Protein 1URU (pdb70)

Radius of gyration: 31.84 Å; Cα contacts (8 Å, |Δi|>4): 101; chains: 1; bounding box: 50×68×100 Å

Solvent-accessible surface area: 14660 Å² total

Foldseek 3Di:
DDDDDVVDDLVVLLVVLVVLLVVLLVVLVVVLVVLVVVLVVLVVVLVVLLVVCVVLVVDDPPFFCNVVVVVLSVVLNVLSVLLSCLSVPVQNPLSVVLSVVSVVVVLVVVLVVLVCVLVVVVVVLVVVCPPPDDPVDDDCVNVCVVVSVVSVVVNVVSSVCSSPPSVVSSVVSVVSVVSNVVSNVVSVVVSVVVNVVSVVSVVVRVVVSVVVVPD

Nearest PDB structures (foldseek):
  1uru-assembly1_A-2  TM=1.005E+00  e=1.320E-28  Drosophila melanogaster
  4atm-assembly1_A-2  TM=8.951E-01  e=2.375E-12  Homo sapiens
  2fic-assembly3_B  TM=9.319E-01  e=4.471E-12  Homo sapiens
  3sog-assembly1_A-2  TM=9.266E-01  e=1.699E-10  Homo sapiens
  5i6j-assembly1_A-2  TM=5.299E-01  e=1.368E-01  Homo sapiens

Organism: Drosophila melanogaster (NCBI:txid7227)

Structure (mmCIF, N/CA/C/O backbone):
data_1URU
#
_entry.id   1URU
#
_cell.length_a   49.586
_cell.length_b   49.586
_cell.length_c   190.319
_cell.angle_alpha   90.00
_cell.angle_beta   90.00
_cell.angle_gamma   120.00
#
_symmetry.space_group_name_H-M   'P 31 2 1'
#
loop_
_entity.id
_entity.type
_entity.pdbx_description
1 polymer AMPHIPHYSIN
2 water water
#
loop_
_atom_site.group_PDB
_atom_site.id
_atom_site.type_symbol
_atom_site.label_atom_id
_atom_site.label_alt_id
_atom_site.label_comp_id
_atom_site.label_asym_id
_atom_site.label_entity_id
_atom_site.label_seq_id
_atom_site.pdbx_PDB_ins_code
_atom_site.Cartn_x
_atom_site.Cartn_y
_atom_site.Cartn_z
_atom_site.occupancy
_atom_site.B_iso_or_equiv
_atom_site.auth_seq_id
_atom_site.auth_comp_id
_atom_site.auth_asym_id
_atom_site.auth_atom_id
_atom_site.pdbx_PDB_model_num
ATOM 1 N N . GLN A 1 26 ? -26.539 -29.160 56.178 1.00 89.76 26 GLN A N 1
ATOM 2 C CA . GLN A 1 26 ? -25.240 -28.503 55.827 1.00 90.01 26 GLN A CA 1
ATOM 3 C C . GLN A 1 26 ? -25.138 -27.125 56.510 1.00 89.77 26 GLN A C 1
ATOM 4 O O . GLN A 1 26 ? -25.963 -26.227 56.280 1.00 89.56 26 GLN A O 1
ATOM 10 N N . ASN A 1 27 ? -24.123 -26.969 57.358 1.00 89.38 27 ASN A N 1
ATOM 11 C CA . ASN A 1 27 ? -24.052 -25.818 58.260 1.00 88.78 27 ASN A CA 1
ATOM 12 C C . ASN A 1 27 ? -22.626 -25.490 58.820 1.00 88.23 27 ASN A C 1
ATOM 13 O O . ASN A 1 27 ? -21.592 -25.896 58.247 1.00 87.90 27 ASN A O 1
ATOM 18 N N . LEU A 1 28 ? -22.590 -24.755 59.936 1.00 87.17 28 LEU A N 1
ATOM 19 C CA . LEU A 1 28 ? -21.389 -24.053 60.387 1.00 86.27 28 LEU A CA 1
ATOM 20 C C . LEU A 1 28 ? -20.809 -24.615 61.700 1.00 84.48 28 LEU A C 1
ATOM 21 O O . LEU A 1 28 ? -20.148 -23.887 62.456 1.00 84.19 28 LEU A O 1
ATOM 26 N N . GLY A 1 29 ? -21.051 -25.910 61.941 1.00 82.06 29 GLY A N 1
ATOM 27 C CA . GLY A 1 29 ? -20.516 -26.626 63.092 1.00 79.91 29 GLY A CA 1
ATOM 28 C C . GLY A 1 29 ? -21.571 -27.532 63.701 1.00 77.84 29 GLY A C 1
ATOM 29 O O . GLY A 1 29 ? -22.393 -27.056 64.484 1.00 77.96 29 GLY A O 1
ATOM 30 N N . LYS A 1 30 ? -21.554 -28.819 63.338 1.00 74.98 30 LYS A N 1
ATOM 31 C CA . LYS A 1 30 ? -22.530 -29.794 63.838 1.00 72.69 30 LYS A CA 1
ATOM 32 C C . LYS A 1 30 ? -22.556 -29.795 65.366 1.00 70.18 30 LYS A C 1
ATOM 33 O O . LYS A 1 30 ? -21.686 -30.341 65.997 1.00 70.02 30 LYS A O 1
ATOM 39 N N . VAL A 1 31 ? -23.566 -29.176 65.959 1.00 67.32 31 VAL A N 1
ATOM 40 C CA . VAL A 1 31 ? -23.563 -28.908 67.396 1.00 64.69 31 VAL A CA 1
ATOM 41 C C . VAL A 1 31 ? -23.666 -30.116 68.317 1.00 62.09 31 VAL A C 1
ATOM 42 O O . VAL A 1 31 ? -23.564 -29.940 69.515 1.00 62.45 31 VAL A O 1
ATOM 46 N N . ASP A 1 32 ? -23.847 -31.325 67.791 1.00 59.01 32 ASP A N 1
ATOM 47 C CA . ASP A 1 32 ? -23.862 -32.534 68.639 1.00 56.84 32 ASP A CA 1
ATOM 48 C C . ASP A 1 32 ? -22.529 -33.308 68.730 1.00 54.97 32 ASP A C 1
ATOM 49 O O . ASP A 1 32 ? -22.498 -34.416 69.280 1.00 53.66 32 ASP A O 1
ATOM 54 N N . ARG A 1 33 ? -21.438 -32.692 68.252 1.00 53.10 33 ARG A N 1
ATOM 55 C CA . ARG A 1 33 ? -20.114 -33.327 68.268 1.00 51.77 33 ARG A CA 1
ATOM 56 C C . ARG A 1 33 ? -19.566 -33.454 69.685 1.00 50.28 33 ARG A C 1
ATOM 57 O O . ARG A 1 33 ? -19.874 -32.649 70.567 1.00 49.96 33 ARG A O 1
ATOM 65 N N . THR A 1 34 ? -18.750 -34.484 69.888 1.00 48.95 34 THR A N 1
ATOM 66 C CA . THR A 1 34 ? -17.974 -34.639 71.113 1.00 47.72 34 THR A CA 1
ATOM 67 C C . THR A 1 34 ? -16.771 -33.742 70.952 1.00 47.67 34 THR A C 1
ATOM 68 O O . THR A 1 34 ? -16.567 -33.206 69.871 1.00 47.75 34 THR A O 1
ATOM 72 N N . ALA A 1 35 ? -15.981 -33.573 72.014 1.00 47.56 35 ALA A N 1
ATOM 73 C CA . ALA A 1 35 ? -14.744 -32.780 71.948 1.00 47.30 35 ALA A CA 1
ATOM 74 C C . ALA A 1 35 ? -13.728 -33.406 70.985 1.00 47.70 35 ALA A C 1
ATOM 75 O O . ALA A 1 35 ? -13.059 -32.699 70.231 1.00 46.96 35 ALA A O 1
ATOM 77 N N . ASP A 1 36 ? -13.645 -34.733 70.994 1.00 48.17 36 ASP A N 1
ATOM 78 C CA . ASP A 1 36 ? -12.777 -35.463 70.072 1.00 49.01 36 ASP A CA 1
ATOM 79 C C . ASP A 1 36 ? -13.152 -35.341 68.591 1.00 49.33 36 ASP A C 1
ATOM 80 O O . ASP A 1 36 ? -12.264 -35.258 67.735 1.00 49.21 36 ASP A O 1
ATOM 85 N N . GLU A 1 37 ? -14.446 -35.327 68.298 1.00 49.70 37 GLU A N 1
ATOM 86 C CA . GLU A 1 37 ? -14.920 -35.181 66.925 1.00 50.10 37 GLU A CA 1
ATOM 87 C C . GLU A 1 37 ? -14.638 -33.762 66.443 1.00 50.28 37 GLU A C 1
ATOM 88 O O . GLU A 1 37 ? -14.269 -33.559 65.298 1.00 50.34 37 GLU A O 1
ATOM 94 N N . ILE A 1 38 ? -14.778 -32.784 67.331 1.00 50.43 38 ILE A N 1
ATOM 95 C CA . ILE A 1 38 ? -14.364 -31.405 67.040 1.00 50.25 38 ILE A CA 1
ATOM 96 C C . ILE A 1 38 ? -12.874 -31.344 66.731 1.00 50.50 38 ILE A C 1
ATOM 97 O O . ILE A 1 38 ? -12.462 -30.603 65.861 1.00 51.09 38 ILE A O 1
ATOM 102 N N . PHE A 1 39 ? -12.064 -32.094 67.474 1.00 50.69 39 PHE A N 1
ATOM 103 C CA . PHE A 1 39 ? -10.615 -32.064 67.298 1.00 50.56 39 PHE A CA 1
ATOM 104 C C . PHE A 1 39 ? -10.286 -32.602 65.920 1.00 50.98 39 PHE A C 1
ATOM 105 O O . PHE A 1 39 ? -9.447 -32.046 65.225 1.00 51.35 39 PHE A O 1
ATOM 113 N N . ASP A 1 40 ? -10.954 -33.695 65.544 1.00 50.95 40 ASP A N 1
ATOM 114 C CA . ASP A 1 40 ? -10.762 -34.334 64.257 1.00 51.04 40 ASP A CA 1
ATOM 115 C C . ASP A 1 40 ? -11.044 -33.379 63.134 1.00 50.56 40 ASP A C 1
ATOM 116 O O . ASP A 1 40 ? -10.331 -33.367 62.160 1.00 50.69 40 ASP A O 1
ATOM 121 N N . ASP A 1 41 ? -12.114 -32.605 63.261 1.00 50.25 41 ASP A N 1
ATOM 122 C CA . ASP A 1 41 ? -12.481 -31.640 62.241 1.00 50.08 41 ASP A CA 1
ATOM 123 C C . ASP A 1 41 ? -11.401 -30.586 62.115 1.00 50.08 41 ASP A C 1
ATOM 124 O O . ASP A 1 41 ? -11.095 -30.157 61.007 1.00 49.97 41 ASP A O 1
ATOM 129 N N . HIS A 1 42 ? -10.828 -30.180 63.245 1.00 50.05 42 HIS A N 1
ATOM 130 C CA . HIS A 1 42 ? -9.697 -29.249 63.256 1.00 50.53 42 HIS A CA 1
ATOM 131 C C . HIS A 1 42 ? -8.488 -29.817 62.527 1.00 50.77 42 HIS A C 1
ATOM 132 O O . HIS A 1 42 ? -7.753 -29.085 61.867 1.00 50.48 42 HIS A O 1
ATOM 139 N N . LEU A 1 43 ? -8.285 -31.121 62.673 1.00 51.19 43 LEU A N 1
ATOM 140 C CA . LEU A 1 43 ? -7.244 -31.831 61.949 1.00 51.73 43 LEU A CA 1
ATOM 141 C C . LEU A 1 43 ? -7.449 -31.830 60.449 1.00 51.67 43 LEU A C 1
ATOM 142 O O . LEU A 1 43 ? -6.486 -31.689 59.725 1.00 51.90 43 LEU A O 1
ATOM 147 N N . ASN A 1 44 ? -8.685 -32.027 59.981 1.00 51.81 44 ASN A N 1
ATOM 148 C CA . ASN A 1 44 ? -8.945 -32.097 58.550 1.00 51.97 44 ASN A CA 1
ATOM 149 C C . ASN A 1 44 ? -8.647 -30.769 57.943 1.00 51.79 44 ASN A C 1
ATOM 150 O O . ASN A 1 44 ? -8.106 -30.701 56.854 1.00 52.64 44 ASN A O 1
ATOM 155 N N . ASN A 1 45 ? -8.991 -29.720 58.676 1.00 51.83 45 ASN A N 1
ATOM 156 C CA . ASN A 1 45 ? -8.788 -28.344 58.253 1.00 51.52 45 ASN A CA 1
ATOM 157 C C . ASN A 1 45 ? -7.324 -27.982 58.193 1.00 51.18 45 ASN A C 1
ATOM 158 O O . ASN A 1 45 ? -6.944 -27.158 57.405 1.00 51.33 45 ASN A O 1
ATOM 163 N N . PHE A 1 46 ? -6.517 -28.590 59.046 1.00 51.00 46 PHE A N 1
ATOM 164 C CA . PHE A 1 46 ? -5.117 -28.235 59.183 1.00 51.02 46 PHE A CA 1
ATOM 165 C C . PHE A 1 46 ? -4.299 -28.954 58.115 1.00 51.29 46 PHE A C 1
ATOM 166 O O . PHE A 1 46 ? -3.414 -28.358 57.482 1.00 51.00 46 PHE A O 1
ATOM 174 N N . ASN A 1 47 ? -4.591 -30.246 57.956 1.00 51.30 47 ASN A N 1
ATOM 175 C CA . ASN A 1 47 ? -4.075 -31.047 56.863 1.00 51.35 47 ASN A CA 1
ATOM 176 C C . ASN A 1 47 ? -4.326 -30.368 55.522 1.00 51.63 47 ASN A C 1
ATOM 177 O O . ASN A 1 47 ? -3.435 -30.321 54.683 1.00 51.46 47 ASN A O 1
ATOM 182 N N . ARG A 1 48 ? -5.536 -29.843 55.340 1.00 51.92 48 ARG A N 1
ATOM 183 C CA . ARG A 1 48 ? -5.914 -29.137 54.111 1.00 52.76 48 ARG A CA 1
ATOM 184 C C . ARG A 1 48 ? -5.234 -27.781 53.985 1.00 52.33 48 ARG A C 1
ATOM 185 O O . ARG A 1 48 ? -4.905 -27.346 52.877 1.00 52.46 48 ARG A O 1
ATOM 193 N N . GLN A 1 49 ? -5.050 -27.106 55.118 1.00 51.83 49 GLN A N 1
ATOM 194 C CA . GLN A 1 49 ? -4.376 -25.805 55.143 1.00 51.33 49 GLN A CA 1
ATOM 195 C C . GLN A 1 49 ? -2.904 -26.017 54.769 1.00 51.43 49 GLN A C 1
ATOM 196 O O . GLN A 1 49 ? -2.360 -25.261 53.976 1.00 51.31 49 GLN A O 1
ATOM 202 N N . GLN A 1 50 ? -2.296 -27.072 55.322 1.00 51.31 50 GLN A N 1
ATOM 203 C CA . GLN A 1 50 ? -0.905 -27.432 55.055 1.00 51.23 50 GLN A CA 1
ATOM 204 C C . GLN A 1 50 ? -0.681 -27.915 53.619 1.00 50.85 50 GLN A C 1
ATOM 205 O O . GLN A 1 50 ? 0.334 -27.630 53.033 1.00 50.96 50 GLN A O 1
ATOM 211 N N . ALA A 1 51 ? -1.623 -28.654 53.061 1.00 50.79 51 ALA A N 1
ATOM 212 C CA . ALA A 1 51 ? -1.508 -29.136 51.683 1.00 50.50 51 ALA A CA 1
ATOM 213 C C . ALA A 1 51 ? -1.597 -27.972 50.704 1.00 50.09 51 ALA A C 1
ATOM 214 O O . ALA A 1 51 ? -0.958 -27.999 49.660 1.00 49.56 51 ALA A O 1
ATOM 216 N N . SER A 1 52 ? -2.398 -26.963 51.060 1.00 49.93 52 SER A N 1
ATOM 217 C CA . SER A 1 52 ? -2.624 -25.780 50.212 1.00 49.75 52 SER A CA 1
ATOM 218 C C . SER A 1 52 ? -1.432 -24.810 50.251 1.00 49.49 52 SER A C 1
ATOM 219 O O . SER A 1 52 ? -1.108 -24.205 49.245 1.00 49.16 52 SER A O 1
ATOM 222 N N . ALA A 1 53 ? -0.778 -24.682 51.404 1.00 49.33 53 ALA A N 1
ATOM 223 C CA . ALA A 1 53 ? 0.396 -23.818 51.524 1.00 49.48 53 ALA A CA 1
ATOM 224 C C . ALA A 1 53 ? 1.647 -24.441 50.881 1.00 49.54 53 ALA A C 1
ATOM 225 O O . ALA A 1 53 ? 2.468 -23.723 50.315 1.00 49.08 53 ALA A O 1
ATOM 227 N N . ASN A 1 54 ? 1.780 -25.770 50.974 1.00 49.62 54 ASN A N 1
ATOM 228 C CA . ASN A 1 54 ? 2.889 -26.506 50.353 1.00 49.51 54 ASN A CA 1
ATOM 229 C C . ASN A 1 54 ? 2.810 -26.431 48.825 1.00 49.66 54 ASN A C 1
ATOM 230 O O . ASN A 1 54 ? 3.835 -26.258 48.124 1.00 49.69 54 ASN A O 1
ATOM 235 N N . ARG A 1 55 ? 1.581 -26.529 48.324 1.00 48.99 55 ARG A N 1
ATOM 236 C CA . ARG A 1 55 ? 1.319 -26.373 46.910 1.00 48.59 55 ARG A CA 1
ATOM 237 C C . ARG A 1 55 ? 1.614 -24.930 46.452 1.00 48.21 55 ARG A C 1
ATOM 238 O O . ARG A 1 55 ? 2.153 -24.721 45.361 1.00 48.71 55 ARG A O 1
ATOM 246 N N . LEU A 1 56 ? 1.265 -23.933 47.257 1.00 47.14 56 LEU A N 1
ATOM 247 C CA . LEU A 1 56 ? 1.475 -22.552 46.843 1.00 46.38 56 LEU A CA 1
ATOM 248 C C . LEU A 1 56 ? 2.968 -22.257 46.774 1.00 45.89 56 LEU A C 1
ATOM 249 O O . LEU A 1 56 ? 3.437 -21.611 45.845 1.00 45.32 56 LEU A O 1
ATOM 254 N N . GLN A 1 57 ? 3.701 -22.764 47.757 1.00 45.62 57 GLN A N 1
ATOM 255 C CA . GLN A 1 57 ? 5.142 -22.579 47.835 1.00 45.96 57 GLN A CA 1
ATOM 256 C C . GLN A 1 57 ? 5.840 -23.292 46.663 1.00 46.49 57 GLN A C 1
ATOM 257 O O . GLN A 1 57 ? 6.712 -22.734 46.029 1.00 46.52 57 GLN A O 1
ATOM 263 N N . LYS A 1 58 ? 5.418 -24.509 46.369 1.00 47.13 58 LYS A N 1
ATOM 264 C CA . LYS A 1 58 ? 5.913 -25.251 45.213 1.00 47.65 58 LYS A CA 1
ATOM 265 C C . LYS A 1 58 ? 5.737 -24.437 43.923 1.00 47.02 58 LYS A C 1
ATOM 266 O O . LYS A 1 58 ? 6.720 -24.073 43.281 1.00 46.58 58 LYS A O 1
ATOM 272 N N . GLU A 1 59 ? 4.494 -24.131 43.574 1.00 46.57 59 GLU A N 1
ATOM 273 C CA . GLU A 1 59 ? 4.201 -23.413 42.337 1.00 47.13 59 GLU A CA 1
ATOM 274 C C . GLU A 1 59 ? 4.864 -22.059 42.245 1.00 46.67 59 GLU A C 1
ATOM 275 O O . GLU A 1 59 ? 5.293 -21.657 41.178 1.00 47.15 59 GLU A O 1
ATOM 281 N N . PHE A 1 60 ? 4.941 -21.352 43.363 1.00 46.43 60 PHE A N 1
ATOM 282 C CA . PHE A 1 60 ? 5.518 -20.030 43.367 1.00 45.83 60 PHE A CA 1
ATOM 283 C C . PHE A 1 60 ? 7.030 -20.129 43.172 1.00 46.01 60 PHE A C 1
ATOM 284 O O . PHE A 1 60 ? 7.634 -19.284 42.537 1.00 46.17 60 PHE A O 1
ATOM 292 N N . ASN A 1 61 ? 7.643 -21.162 43.727 1.00 46.25 61 ASN A N 1
ATOM 293 C CA . ASN A 1 61 ? 9.067 -21.384 43.518 1.00 46.64 61 ASN A CA 1
ATOM 294 C C . ASN A 1 61 ? 9.346 -21.758 42.063 1.00 46.79 61 ASN A C 1
ATOM 295 O O . ASN A 1 61 ? 10.378 -21.409 41.513 1.00 46.40 61 ASN A O 1
ATOM 300 N N . ASN A 1 62 ? 8.403 -22.454 41.451 1.00 47.66 62 ASN A N 1
ATOM 301 C CA . ASN A 1 62 ? 8.495 -22.785 40.042 1.00 48.31 62 ASN A CA 1
ATOM 302 C C . ASN A 1 62 ? 8.370 -21.499 39.209 1.00 47.99 62 ASN A C 1
ATOM 303 O O . ASN A 1 62 ? 9.109 -21.309 38.267 1.00 47.45 62 ASN A O 1
ATOM 308 N N . TYR A 1 63 ? 7.471 -20.601 39.621 1.00 47.85 63 TYR A N 1
ATOM 309 C CA . TYR A 1 63 ? 7.256 -19.321 38.953 1.00 47.23 63 TYR A CA 1
ATOM 310 C C . TYR A 1 63 ? 8.496 -18.460 39.010 1.00 47.47 63 TYR A C 1
ATOM 311 O O . TYR A 1 63 ? 8.878 -17.863 38.022 1.00 47.89 63 TYR A O 1
ATOM 320 N N . ILE A 1 64 ? 9.144 -18.418 40.158 1.00 47.53 64 ILE A N 1
ATOM 321 C CA . ILE A 1 64 ? 10.306 -17.561 40.318 1.00 48.09 64 ILE A CA 1
ATOM 322 C C . ILE A 1 64 ? 11.436 -17.956 39.362 1.00 47.61 64 ILE A C 1
ATOM 323 O O . ILE A 1 64 ? 11.972 -17.113 38.657 1.00 47.36 64 ILE A O 1
ATOM 328 N N . ARG A 1 65 ? 11.842 -19.218 39.358 1.00 46.75 65 ARG A N 1
ATOM 329 C CA . ARG A 1 65 ? 12.911 -19.583 38.438 1.00 46.66 65 ARG A CA 1
ATOM 330 C C . ARG A 1 65 ? 12.450 -19.471 36.978 1.00 44.88 65 ARG A C 1
ATOM 331 O O . ARG A 1 65 ? 13.253 -19.203 36.101 1.00 45.75 65 ARG A O 1
ATOM 339 N N . CYS A 1 66 ? 11.164 -19.628 36.704 1.00 42.53 66 CYS A N 1
ATOM 340 C CA . CYS A 1 66 ? 10.721 -19.427 35.340 1.00 40.23 66 CYS A CA 1
ATOM 341 C C . CYS A 1 66 ? 10.835 -17.959 34.941 1.00 42.33 66 CYS A C 1
ATOM 342 O O . CYS A 1 66 ? 11.174 -17.653 33.803 1.00 42.71 66 CYS A O 1
ATOM 345 N N . VAL A 1 67 ? 10.596 -17.076 35.905 1.00 43.28 67 VAL A N 1
ATOM 346 C CA . VAL A 1 67 ? 10.749 -15.633 35.759 1.00 44.20 67 VAL A CA 1
ATOM 347 C C . VAL A 1 67 ? 12.226 -15.252 35.576 1.00 45.38 67 VAL A C 1
ATOM 348 O O . VAL A 1 67 ? 12.576 -14.519 34.650 1.00 45.84 67 VAL A O 1
ATOM 352 N N . ARG A 1 68 ? 13.063 -15.714 36.503 1.00 46.40 68 ARG A N 1
ATOM 353 C CA . ARG A 1 68 ? 14.500 -15.515 36.476 1.00 47.30 68 ARG A CA 1
ATOM 354 C C . ARG A 1 68 ? 15.032 -15.857 35.091 1.00 47.04 68 ARG A C 1
ATOM 355 O O . ARG A 1 68 ? 15.704 -15.044 34.465 1.00 46.88 68 ARG A O 1
ATOM 363 N N . ALA A 1 69 ? 14.710 -17.048 34.604 1.00 46.96 69 ALA A N 1
ATOM 364 C CA . ALA A 1 69 ? 15.151 -17.468 33.271 1.00 47.05 69 ALA A CA 1
ATOM 365 C C . ALA A 1 69 ? 14.620 -16.547 32.158 1.00 46.92 69 ALA A C 1
ATOM 366 O O . ALA A 1 69 ? 15.303 -16.341 31.145 1.00 47.46 69 ALA A O 1
ATOM 368 N N . ALA A 1 70 ? 13.417 -16.004 32.345 1.00 46.14 70 ALA A N 1
ATOM 369 C CA . ALA A 1 70 ? 12.827 -15.081 31.375 1.00 46.19 70 ALA A CA 1
ATOM 370 C C . ALA A 1 70 ? 13.576 -13.732 31.335 1.00 45.90 70 ALA A C 1
ATOM 371 O O . ALA A 1 70 ? 13.803 -13.166 30.264 1.00 45.05 70 ALA A O 1
ATOM 373 N N . GLN A 1 71 ? 13.927 -13.238 32.528 1.00 45.45 71 GLN A N 1
ATOM 374 C CA . GLN A 1 71 ? 14.770 -12.068 32.713 1.00 45.00 71 GLN A CA 1
ATOM 375 C C . GLN A 1 71 ? 16.072 -12.222 31.919 1.00 45.23 71 GLN A C 1
ATOM 376 O O . GLN A 1 71 ? 16.451 -11.345 31.120 1.00 44.75 71 GLN A O 1
ATOM 382 N N . ALA A 1 72 ? 16.736 -13.352 32.150 1.00 45.17 72 ALA A N 1
ATOM 383 C CA . ALA A 1 72 ? 17.970 -13.703 31.466 1.00 45.56 72 ALA A CA 1
ATOM 384 C C . ALA A 1 72 ? 17.800 -13.700 29.967 1.00 46.14 72 ALA A C 1
ATOM 385 O O . ALA A 1 72 ? 18.668 -13.213 29.280 1.00 46.63 72 ALA A O 1
ATOM 387 N N . ALA A 1 73 ? 16.698 -14.245 29.461 1.00 46.78 73 ALA A N 1
ATOM 388 C CA . ALA A 1 73 ? 16.513 -14.373 28.024 1.00 47.32 73 ALA A CA 1
ATOM 389 C C . ALA A 1 73 ? 16.150 -13.039 27.403 1.00 48.16 73 ALA A C 1
ATOM 390 O O . ALA A 1 73 ? 16.549 -12.771 26.286 1.00 48.95 73 ALA A O 1
ATOM 392 N N . SER A 1 74 ? 15.427 -12.192 28.133 1.00 48.96 74 SER A N 1
ATOM 393 C CA . SER A 1 74 ? 15.031 -10.879 27.642 1.00 49.65 74 SER A CA 1
ATOM 394 C C . SER A 1 74 ? 16.262 -9.986 27.486 1.00 51.05 74 SER A C 1
ATOM 395 O O . SER A 1 74 ? 16.298 -9.082 26.637 1.00 51.21 74 SER A O 1
ATOM 398 N N . LYS A 1 75 ? 17.271 -10.279 28.309 1.00 52.27 75 LYS A N 1
ATOM 399 C CA . LYS A 1 75 ? 18.500 -9.518 28.424 1.00 52.80 75 LYS A CA 1
ATOM 400 C C . LYS A 1 75 ? 19.390 -9.865 27.243 1.00 53.28 75 LYS A C 1
ATOM 401 O O . LYS A 1 75 ? 19.842 -8.973 26.527 1.00 52.89 75 LYS A O 1
ATOM 407 N N . THR A 1 76 ? 19.638 -11.153 27.022 1.00 53.78 76 THR A N 1
ATOM 408 C CA . THR A 1 76 ? 20.465 -11.558 25.884 1.00 54.74 76 THR A CA 1
ATOM 409 C C . THR A 1 76 ? 19.790 -11.213 24.553 1.00 55.45 76 THR A C 1
ATOM 410 O O . THR A 1 76 ? 20.488 -11.032 23.557 1.00 56.07 76 THR A O 1
ATOM 414 N N . LEU A 1 77 ? 18.452 -11.127 24.531 1.00 55.84 77 LEU A N 1
ATOM 415 C CA . LEU A 1 77 ? 17.722 -10.771 23.305 1.00 55.99 77 LEU A CA 1
ATOM 416 C C . LEU A 1 77 ? 17.820 -9.298 23.073 1.00 56.27 77 LEU A C 1
ATOM 417 O O . LEU A 1 77 ? 17.952 -8.863 21.952 1.00 56.63 77 LEU A O 1
ATOM 430 N N . ASP A 1 79 ? 20.174 -7.421 24.110 1.00 56.55 79 ASP A N 1
ATOM 431 C CA . ASP A 1 79 ? 21.570 -7.170 23.835 1.00 56.31 79 ASP A CA 1
ATOM 432 C C . ASP A 1 79 ? 21.796 -7.379 22.362 1.00 55.81 79 ASP A C 1
ATOM 433 O O . ASP A 1 79 ? 22.688 -6.780 21.793 1.00 55.76 79 ASP A O 1
ATOM 438 N N . SER A 1 80 ? 21.010 -8.269 21.766 1.00 55.67 80 SER A N 1
ATOM 439 C CA . SER A 1 80 ? 21.022 -8.488 20.319 1.00 55.34 80 SER A CA 1
ATOM 440 C C . SER A 1 80 ? 20.386 -7.370 19.548 1.00 55.03 80 SER A C 1
ATOM 441 O O . SER A 1 80 ? 20.917 -6.970 18.531 1.00 55.12 80 SER A O 1
ATOM 444 N N . VAL A 1 81 ? 19.218 -6.920 19.995 1.00 54.69 81 VAL A N 1
ATOM 445 C CA . VAL A 1 81 ? 18.510 -5.862 19.315 1.00 54.77 81 VAL A CA 1
ATOM 446 C C . VAL A 1 81 ? 19.418 -4.640 19.335 1.00 55.22 81 VAL A C 1
ATOM 447 O O . VAL A 1 81 ? 19.529 -3.931 18.333 1.00 55.09 81 VAL A O 1
ATOM 451 N N . CYS A 1 82 ? 20.076 -4.413 20.475 1.00 55.37 82 CYS A N 1
ATOM 452 C CA . CYS A 1 82 ? 20.986 -3.288 20.622 1.00 55.31 82 CYS A CA 1
ATOM 453 C C . CYS A 1 82 ? 22.181 -3.460 19.680 1.00 56.48 82 CYS A C 1
ATOM 454 O O . CYS A 1 82 ? 22.597 -2.495 19.060 1.00 57.24 82 CYS A O 1
ATOM 457 N N . GLU A 1 83 ? 22.690 -4.683 19.519 1.00 57.22 83 GLU A N 1
ATOM 458 C CA . GLU A 1 83 ? 23.823 -4.951 18.607 1.00 58.05 83 GLU A CA 1
ATOM 459 C C . GLU A 1 83 ? 23.514 -4.693 17.112 1.00 58.08 83 GLU A C 1
ATOM 460 O O . GLU A 1 83 ? 24.319 -4.081 16.398 1.00 58.72 83 GLU A O 1
ATOM 466 N N . ILE A 1 84 ? 22.364 -5.182 16.648 1.00 57.50 84 ILE A N 1
ATOM 467 C CA . ILE A 1 84 ? 21.990 -5.163 15.237 1.00 56.78 84 ILE A CA 1
ATOM 468 C C . ILE A 1 84 ? 21.421 -3.806 14.798 1.00 56.62 84 ILE A C 1
ATOM 469 O O . ILE A 1 84 ? 21.286 -3.535 13.610 1.00 56.60 84 ILE A O 1
ATOM 474 N N . TYR A 1 85 ? 21.050 -2.992 15.779 1.00 56.34 85 TYR A N 1
ATOM 475 C CA . TYR A 1 85 ? 20.585 -1.637 15.576 1.00 56.10 85 TYR A CA 1
ATOM 476 C C . TYR A 1 85 ? 21.845 -0.834 15.618 1.00 56.39 85 TYR A C 1
ATOM 477 O O . TYR A 1 85 ? 22.635 -0.962 16.549 1.00 56.59 85 TYR A O 1
ATOM 486 N N . GLU A 1 86 ? 22.065 -0.019 14.602 1.00 56.79 86 GLU A N 1
ATOM 487 C CA . GLU A 1 86 ? 23.367 0.598 14.422 1.00 57.06 86 GLU A CA 1
ATOM 488 C C . GLU A 1 86 ? 23.439 1.997 15.034 1.00 57.32 86 GLU A C 1
ATOM 489 O O . GLU A 1 86 ? 22.421 2.702 15.105 1.00 57.63 86 GLU A O 1
ATOM 495 N N . PRO A 1 87 ? 24.631 2.386 15.485 1.00 57.30 87 PRO A N 1
ATOM 496 C CA . PRO A 1 87 ? 24.843 3.699 16.116 1.00 57.63 87 PRO A CA 1
ATOM 497 C C . PRO A 1 87 ? 24.328 4.872 15.278 1.00 57.65 87 PRO A C 1
ATOM 498 O O . PRO A 1 87 ? 23.694 5.796 15.772 1.00 57.72 87 PRO A O 1
ATOM 502 N N . GLN A 1 88 ? 24.589 4.802 13.989 1.00 58.02 88 GLN A N 1
ATOM 503 C CA . GLN A 1 88 ? 24.283 5.896 13.094 1.00 58.57 88 GLN A CA 1
ATOM 504 C C . GLN A 1 88 ? 22.778 6.076 12.792 1.00 58.83 88 GLN A C 1
ATOM 505 O O . GLN A 1 88 ? 22.385 7.102 12.228 1.00 59.56 88 GLN A O 1
ATOM 511 N N . TRP A 1 89 ? 21.946 5.080 13.114 1.00 58.60 89 TRP A N 1
ATOM 512 C CA . TRP A 1 89 ? 20.493 5.196 12.908 1.00 57.74 89 TRP A CA 1
ATOM 513 C C . TRP A 1 89 ? 19.895 6.062 13.997 1.00 57.99 89 TRP A C 1
ATOM 514 O O . TRP A 1 89 ? 20.458 6.185 15.086 1.00 58.25 89 TRP A O 1
ATOM 525 N N . SER A 1 90 ? 18.762 6.682 13.714 1.00 58.18 90 SER A N 1
ATOM 526 C CA . SER A 1 90 ? 18.102 7.483 14.734 1.00 58.64 90 SER A CA 1
ATOM 527 C C . SER A 1 90 ? 17.520 6.563 15.823 1.00 58.81 90 SER A C 1
ATOM 528 O O . SER A 1 90 ? 17.193 5.402 15.563 1.00 59.07 90 SER A O 1
ATOM 531 N N . GLY A 1 91 ? 17.415 7.096 17.037 1.00 58.81 91 GLY A N 1
ATOM 532 C CA . GLY A 1 91 ? 16.942 6.356 18.190 1.00 58.61 91 GLY A CA 1
ATOM 533 C C . GLY A 1 91 ? 17.958 5.407 18.823 1.00 58.63 91 GLY A C 1
ATOM 534 O O . GLY A 1 91 ? 17.614 4.686 19.751 1.00 58.79 91 GLY A O 1
ATOM 535 N N . TYR A 1 92 ? 19.201 5.382 18.363 1.00 58.43 92 TYR A N 1
ATOM 536 C CA . TYR A 1 92 ? 20.101 4.340 18.842 1.00 58.61 92 TYR A CA 1
ATOM 537 C C . TYR A 1 92 ? 20.451 4.494 20.333 1.00 58.53 92 TYR A C 1
ATOM 538 O O . TYR A 1 92 ? 20.456 3.511 21.063 1.00 58.93 92 TYR A O 1
ATOM 547 N N . ASP A 1 93 ? 20.764 5.703 20.789 1.00 58.34 93 ASP A N 1
ATOM 548 C CA . ASP A 1 93 ? 21.187 5.880 22.184 1.00 57.82 93 ASP A CA 1
ATOM 549 C C . ASP A 1 93 ? 19.966 5.726 23.079 1.00 56.92 93 ASP A C 1
ATOM 550 O O . ASP A 1 93 ? 20.050 5.175 24.189 1.00 55.95 93 ASP A O 1
ATOM 555 N N . ALA A 1 94 ? 18.835 6.229 22.565 1.00 56.15 94 ALA A N 1
ATOM 556 C CA . ALA A 1 94 ? 17.522 6.040 23.184 1.00 55.47 94 ALA A CA 1
ATOM 557 C C . ALA A 1 94 ? 17.190 4.560 23.364 1.00 55.34 94 ALA A C 1
ATOM 558 O O . ALA A 1 94 ? 16.534 4.206 24.318 1.00 55.46 94 ALA A O 1
ATOM 560 N N . LEU A 1 95 ? 17.644 3.710 22.446 1.00 55.17 95 LEU A N 1
ATOM 561 C CA . LEU A 1 95 ? 17.375 2.280 22.505 1.00 55.15 95 LEU A CA 1
ATOM 562 C C . LEU A 1 95 ? 18.208 1.661 23.591 1.00 55.91 95 LEU A C 1
ATOM 563 O O . LEU A 1 95 ? 17.681 0.928 24.429 1.00 56.73 95 LEU A O 1
ATOM 568 N N . GLN A 1 96 ? 19.508 1.953 23.583 1.00 56.31 96 GLN A N 1
ATOM 569 C CA . GLN A 1 96 ? 20.390 1.501 24.645 1.00 56.52 96 GLN A CA 1
ATOM 570 C C . GLN A 1 96 ? 19.744 1.833 25.971 1.00 56.79 96 GLN A C 1
ATOM 571 O O . GLN A 1 96 ? 19.704 0.994 26.857 1.00 57.51 96 GLN A O 1
ATOM 577 N N . ALA A 1 97 ? 19.207 3.048 26.078 1.00 56.67 97 ALA A N 1
ATOM 578 C CA . ALA A 1 97 ? 18.733 3.592 27.343 1.00 56.46 97 ALA A CA 1
ATOM 579 C C . ALA A 1 97 ? 17.491 2.885 27.857 1.00 56.39 97 ALA A C 1
ATOM 580 O O . ALA A 1 97 ? 17.401 2.506 29.035 1.00 56.01 97 ALA A O 1
ATOM 582 N N . GLN A 1 98 ? 16.534 2.709 26.957 1.00 56.27 98 GLN A N 1
ATOM 583 C CA . GLN A 1 98 ? 15.242 2.158 27.314 1.00 56.18 98 GLN A CA 1
ATOM 584 C C . GLN A 1 98 ? 15.367 0.651 27.570 1.00 55.49 98 GLN A C 1
ATOM 585 O O . GLN A 1 98 ? 14.573 0.048 28.279 1.00 55.03 98 GLN A O 1
ATOM 591 N N . THR A 1 99 ? 16.398 0.070 26.988 1.00 55.02 99 THR A N 1
ATOM 592 C CA . THR A 1 99 ? 16.785 -1.301 27.245 1.00 54.72 99 THR A CA 1
ATOM 593 C C . THR A 1 99 ? 17.351 -1.489 28.647 1.00 54.54 99 THR A C 1
ATOM 594 O O . THR A 1 99 ? 16.991 -2.442 29.331 1.00 54.60 99 THR A O 1
ATOM 598 N N . GLY A 1 100 ? 18.259 -0.606 29.060 1.00 54.33 100 GLY A N 1
ATOM 599 C CA . GLY A 1 100 ? 18.814 -0.655 30.403 1.00 54.16 100 GLY A CA 1
ATOM 600 C C . GLY A 1 100 ? 17.717 -0.471 31.449 1.00 53.82 100 GLY A C 1
ATOM 601 O O . GLY A 1 100 ? 17.688 -1.178 32.457 1.00 54.40 100 GLY A O 1
ATOM 602 N N . ALA A 1 101 ? 16.796 0.451 31.192 1.00 52.90 101 ALA A N 1
ATOM 603 C CA . ALA A 1 101 ? 15.650 0.662 32.060 1.00 52.79 101 ALA A CA 1
ATOM 604 C C . ALA A 1 101 ? 14.889 -0.646 32.325 1.00 52.77 101 ALA A C 1
ATOM 605 O O . ALA A 1 101 ? 14.438 -0.899 33.452 1.00 52.59 101 ALA A O 1
ATOM 607 N N . SER A 1 102 ? 14.754 -1.456 31.271 1.00 52.36 102 SER A N 1
ATOM 608 C CA . SER A 1 102 ? 14.095 -2.756 31.330 1.00 52.16 102 SER A CA 1
ATOM 609 C C . SER A 1 102 ? 14.843 -3.770 32.188 1.00 51.80 102 SER A C 1
ATOM 610 O O . SER A 1 102 ? 14.233 -4.516 32.948 1.00 51.86 102 SER A O 1
ATOM 613 N N . GLU A 1 103 ? 16.165 -3.808 32.063 1.00 51.40 103 GLU A N 1
ATOM 614 C CA . GLU A 1 103 ? 16.972 -4.726 32.861 1.00 51.18 103 GLU A CA 1
ATOM 615 C C . GLU A 1 103 ? 16.692 -4.544 34.341 1.00 50.36 103 GLU A C 1
ATOM 616 O O . GLU A 1 103 ? 16.678 -5.511 35.092 1.00 50.69 103 GLU A O 1
ATOM 622 N N . SER A 1 104 ? 16.480 -3.296 34.746 1.00 49.59 104 SER A N 1
ATOM 623 C CA . SER A 1 104 ? 16.264 -2.933 36.138 1.00 48.52 104 SER A CA 1
ATOM 624 C C . SER A 1 104 ? 14.883 -3.261 36.638 1.00 47.82 104 SER A C 1
ATOM 625 O O . SER A 1 104 ? 14.742 -3.683 37.764 1.00 47.00 104 SER A O 1
ATOM 628 N N . LEU A 1 105 ? 13.856 -3.052 35.815 1.00 47.58 105 LEU A N 1
ATOM 629 C CA . LEU A 1 105 ? 12.498 -3.431 36.204 1.00 47.17 105 LEU A CA 1
ATOM 630 C C . LEU A 1 105 ? 12.439 -4.936 36.413 1.00 47.16 105 LEU A C 1
ATOM 631 O O . LEU A 1 105 ? 11.843 -5.411 37.378 1.00 46.18 105 LEU A O 1
ATOM 636 N N . TRP A 1 106 ? 13.050 -5.676 35.495 1.00 46.98 106 TRP A N 1
ATOM 637 C CA . TRP A 1 106 ? 13.073 -7.117 35.606 1.00 47.56 106 TRP A CA 1
ATOM 638 C C . TRP A 1 106 ? 13.776 -7.510 36.900 1.00 48.39 106 TRP A C 1
ATOM 639 O O . TRP A 1 106 ? 13.419 -8.507 37.522 1.00 48.88 106 TRP A O 1
ATOM 650 N N . ALA A 1 107 ? 14.764 -6.732 37.323 1.00 49.00 107 ALA A N 1
ATOM 651 C CA . ALA A 1 107 ? 15.457 -7.044 38.566 1.00 49.78 107 ALA A CA 1
ATOM 652 C C . ALA A 1 107 ? 14.696 -6.659 39.858 1.00 50.34 107 ALA A C 1
ATOM 653 O O . ALA A 1 107 ? 14.830 -7.378 40.845 1.00 50.45 107 ALA A O 1
ATOM 655 N N . ASP A 1 108 ? 13.930 -5.551 39.874 1.00 50.69 108 ASP A N 1
ATOM 656 C CA . ASP A 1 108 ? 13.055 -5.251 41.020 1.00 51.03 108 ASP A CA 1
ATOM 657 C C . ASP A 1 108 ? 12.099 -6.440 41.133 1.00 50.54 108 ASP A C 1
ATOM 658 O O . ASP A 1 108 ? 12.042 -7.094 42.174 1.00 50.72 108 ASP A O 1
ATOM 663 N N . PHE A 1 109 ? 11.372 -6.695 40.040 1.00 49.72 109 PHE A N 1
ATOM 664 C CA . PHE A 1 109 ? 10.387 -7.762 39.921 1.00 49.06 109 PHE A CA 1
ATOM 665 C C . PHE A 1 109 ? 10.920 -9.041 40.549 1.00 49.15 109 PHE A C 1
ATOM 666 O O . PHE A 1 109 ? 10.328 -9.553 41.481 1.00 49.11 109 PHE A O 1
ATOM 674 N N . ALA A 1 110 ? 12.069 -9.517 40.097 1.00 49.41 110 ALA A N 1
ATOM 675 C CA . ALA A 1 110 ? 12.609 -10.794 40.589 1.00 49.95 110 ALA A CA 1
ATOM 676 C C . ALA A 1 110 ? 13.105 -10.732 42.046 1.00 50.51 110 ALA A C 1
ATOM 677 O O . ALA A 1 110 ? 13.134 -11.755 42.726 1.00 50.50 110 ALA A O 1
ATOM 679 N N . HIS A 1 111 ? 13.510 -9.544 42.502 1.00 51.40 111 HIS A N 1
ATOM 680 C CA . HIS A 1 111 ? 13.955 -9.317 43.887 1.00 52.15 111 HIS A CA 1
ATOM 681 C C . HIS A 1 111 ? 12.717 -9.371 44.766 1.00 51.31 111 HIS A C 1
ATOM 682 O O . HIS A 1 111 ? 12.648 -10.149 45.729 1.00 51.25 111 HIS A O 1
ATOM 689 N N . LYS A 1 112 ? 11.729 -8.566 44.394 1.00 50.35 112 LYS A N 1
ATOM 690 C CA . LYS A 1 112 ? 10.488 -8.478 45.129 1.00 49.70 112 LYS A CA 1
ATOM 691 C C . LYS A 1 112 ? 9.801 -9.854 45.226 1.00 49.03 112 LYS A C 1
ATOM 692 O O . LYS A 1 112 ? 9.197 -10.153 46.250 1.00 48.94 112 LYS A O 1
ATOM 698 N N . LEU A 1 113 ? 9.915 -10.698 44.194 1.00 47.97 113 LEU A N 1
ATOM 699 C CA . LEU A 1 113 ? 9.260 -12.013 44.215 1.00 47.14 113 LEU A CA 1
ATOM 700 C C . LEU A 1 113 ? 9.975 -12.943 45.195 1.00 47.12 113 LEU A C 1
ATOM 701 O O . LEU A 1 113 ? 9.346 -13.536 46.058 1.00 47.42 113 LEU A O 1
ATOM 706 N N . GLY A 1 114 ? 11.292 -13.065 45.061 1.00 47.08 114 GLY A N 1
ATOM 707 C CA . GLY A 1 114 ? 12.075 -13.960 45.899 1.00 46.71 114 GLY A CA 1
ATOM 708 C C . GLY A 1 114 ? 12.370 -13.479 47.308 1.00 46.60 114 GLY A C 1
ATOM 709 O O . GLY A 1 114 ? 12.968 -14.231 48.097 1.00 46.86 114 GLY A O 1
ATOM 710 N N . ASP A 1 115 ? 11.963 -12.249 47.625 1.00 46.06 115 ASP A N 1
ATOM 711 C CA . ASP A 1 115 ? 12.241 -11.643 48.917 1.00 45.84 115 ASP A CA 1
ATOM 712 C C . ASP A 1 115 ? 10.945 -11.238 49.608 1.00 45.48 115 ASP A C 1
ATOM 713 O O . ASP A 1 115 ? 10.492 -11.933 50.512 1.00 45.10 115 ASP A O 1
ATOM 718 N N . GLN A 1 116 ? 10.352 -10.120 49.186 1.00 45.22 116 GLN A N 1
ATOM 719 C CA . GLN A 1 116 ? 9.114 -9.621 49.798 1.00 45.04 116 GLN A CA 1
ATOM 720 C C . GLN A 1 116 ? 7.958 -10.645 49.743 1.00 44.58 116 GLN A C 1
ATOM 721 O O . GLN A 1 116 ? 7.267 -10.815 50.727 1.00 44.45 116 GLN A O 1
ATOM 727 N N . VAL A 1 117 ? 7.768 -11.342 48.619 1.00 44.30 117 VAL A N 1
ATOM 728 C CA . VAL A 1 117 ? 6.631 -12.257 48.468 1.00 44.22 117 VAL A CA 1
ATOM 729 C C . VAL A 1 117 ? 6.953 -13.620 49.015 1.00 44.53 117 VAL A C 1
ATOM 730 O O . VAL A 1 117 ? 6.126 -14.226 49.693 1.00 44.88 117 VAL A O 1
ATOM 734 N N . LEU A 1 118 ? 8.154 -14.103 48.702 1.00 44.76 118 LEU A N 1
ATOM 735 C CA . LEU A 1 118 ? 8.527 -15.493 48.944 1.00 44.83 118 LEU A CA 1
ATOM 736 C C . LEU A 1 118 ? 8.758 -15.788 50.399 1.00 44.96 118 LEU A C 1
ATOM 737 O O . LEU A 1 118 ? 8.270 -16.805 50.862 1.00 45.10 118 LEU A O 1
ATOM 742 N N . ILE A 1 119 ? 9.513 -14.937 51.106 1.00 45.22 119 ILE A N 1
ATOM 743 C CA . ILE A 1 119 ? 9.932 -15.239 52.486 1.00 45.45 119 ILE A CA 1
ATOM 744 C C . ILE A 1 119 ? 8.740 -15.390 53.455 1.00 45.95 119 ILE A C 1
ATOM 745 O O . ILE A 1 119 ? 8.717 -16.339 54.235 1.00 46.75 119 ILE A O 1
ATOM 750 N N . PRO A 1 120 ? 7.774 -14.469 53.468 1.00 45.87 120 PRO A N 1
ATOM 751 C CA . PRO A 1 120 ? 6.561 -14.710 54.245 1.00 45.66 120 PRO A CA 1
ATOM 752 C C . PRO A 1 120 ? 5.906 -16.028 53.889 1.00 45.77 120 PRO A C 1
ATOM 753 O O . PRO A 1 120 ? 5.311 -16.641 54.769 1.00 45.92 120 PRO A O 1
ATOM 757 N N . LEU A 1 121 ? 5.997 -16.456 52.629 1.00 45.94 121 LEU A N 1
ATOM 758 C CA . LEU A 1 121 ? 5.349 -17.711 52.210 1.00 45.71 121 LEU A CA 1
ATOM 759 C C . LEU A 1 121 ? 6.050 -18.912 52.802 1.00 45.67 121 LEU A C 1
ATOM 760 O O . LEU A 1 121 ? 5.393 -19.863 53.221 1.00 45.15 121 LEU A O 1
ATOM 765 N N . ASN A 1 122 ? 7.383 -18.834 52.842 1.00 45.80 122 ASN A N 1
ATOM 766 C CA . ASN A 1 122 ? 8.237 -19.891 53.389 1.00 45.59 122 ASN A CA 1
ATOM 767 C C . ASN A 1 122 ? 8.093 -19.940 54.900 1.00 45.54 122 ASN A C 1
ATOM 768 O O . ASN A 1 122 ? 8.166 -21.016 55.478 1.00 45.19 122 ASN A O 1
ATOM 773 N N . THR A 1 123 ? 7.862 -18.781 55.521 1.00 45.43 123 THR A N 1
ATOM 774 C CA . THR A 1 123 ? 7.678 -18.684 56.976 1.00 45.86 123 THR A CA 1
ATOM 775 C C . THR A 1 123 ? 6.312 -19.226 57.451 1.00 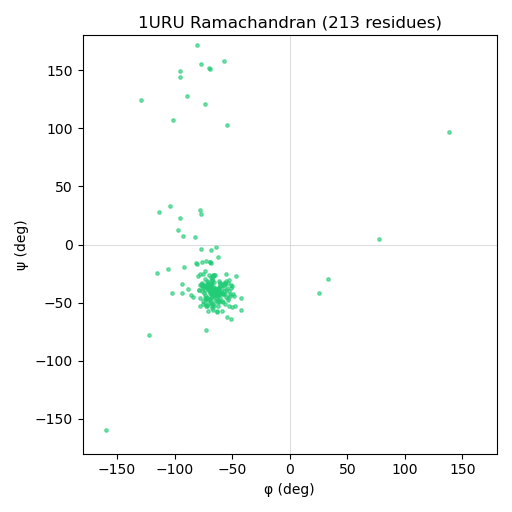45.99 123 THR A C 1
ATOM 776 O O . THR A 1 123 ? 6.220 -19.932 58.450 1.00 46.04 123 THR A O 1
ATOM 780 N N . TYR A 1 124 ? 5.268 -18.877 56.721 1.00 46.22 124 TYR A N 1
ATOM 781 C CA . TYR A 1 124 ? 3.923 -19.324 57.007 1.00 46.72 124 TYR A CA 1
ATOM 782 C C . TYR A 1 124 ? 3.838 -20.804 56.738 1.00 47.82 124 TYR A C 1
ATOM 783 O O . TYR A 1 124 ? 3.219 -21.554 57.491 1.00 48.00 124 TYR A O 1
ATOM 792 N N . THR A 1 125 ? 4.491 -21.227 55.672 1.00 49.30 125 THR A N 1
ATOM 793 C CA . THR A 1 125 ? 4.499 -22.633 55.302 1.00 50.58 125 THR A CA 1
ATOM 794 C C . THR A 1 125 ? 5.249 -23.514 56.304 1.00 51.62 125 THR A C 1
ATOM 795 O O . THR A 1 125 ? 4.896 -24.688 56.468 1.00 51.55 125 THR A O 1
ATOM 799 N N . GLY A 1 126 ? 6.267 -22.941 56.960 1.00 52.94 126 GLY A N 1
ATOM 800 C CA . GLY A 1 126 ? 7.172 -23.677 57.835 1.00 53.71 126 GLY A CA 1
ATOM 801 C C . GLY A 1 126 ? 6.597 -23.925 59.214 1.00 54.78 126 GLY A C 1
ATOM 802 O O . GLY A 1 126 ? 7.082 -24.785 59.962 1.00 55.78 126 GLY A O 1
ATOM 803 N N . GLN A 1 127 ? 5.553 -23.190 59.573 1.00 55.38 127 GLN A N 1
ATOM 804 C CA . GLN A 1 127 ? 4.945 -23.399 60.875 1.00 55.97 127 GLN A CA 1
ATOM 805 C C . GLN A 1 127 ? 4.087 -24.652 60.917 1.00 55.95 127 GLN A C 1
ATOM 806 O O . GLN A 1 127 ? 3.815 -25.153 62.002 1.00 56.53 127 GLN A O 1
ATOM 812 N N . PHE A 1 128 ? 3.743 -25.203 59.758 1.00 55.81 128 PHE A N 1
ATOM 813 C CA . PHE A 1 128 ? 2.926 -26.424 59.693 1.00 55.96 128 PHE A CA 1
ATOM 814 C C . PHE A 1 128 ? 3.594 -27.743 60.142 1.00 56.52 128 PHE A C 1
ATOM 815 O O . PHE A 1 128 ? 2.968 -28.507 60.881 1.00 56.30 128 PHE A O 1
ATOM 823 N N . PRO A 1 129 ? 4.804 -28.059 59.682 1.00 57.02 129 PRO A N 1
ATOM 824 C CA . PRO A 1 129 ? 5.504 -29.261 60.176 1.00 57.17 129 PRO A CA 1
ATOM 825 C C . PRO A 1 129 ? 5.707 -29.343 61.697 1.00 57.06 129 PRO A C 1
ATOM 826 O O . PRO A 1 129 ? 5.652 -30.441 62.224 1.00 56.50 129 PRO A O 1
ATOM 830 N N . GLU A 1 130 ? 5.909 -28.219 62.377 1.00 57.71 130 GLU A N 1
ATOM 831 C CA . GLU A 1 130 ? 6.112 -28.207 63.847 1.00 58.24 130 GLU A CA 1
ATOM 832 C C . GLU A 1 130 ? 4.777 -28.369 64.631 1.00 56.97 130 GLU A C 1
ATOM 833 O O . GLU A 1 130 ? 4.740 -28.827 65.769 1.00 55.97 130 GLU A O 1
ATOM 847 N N . LYS A 1 132 ? 2.293 -30.185 63.130 1.00 56.20 132 LYS A N 1
ATOM 848 C 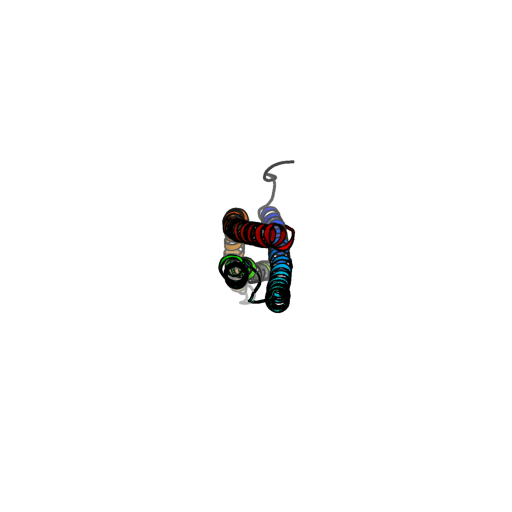CA . LYS A 1 132 ? 2.026 -31.611 62.871 1.00 56.67 132 LYS A CA 1
ATOM 849 C C . LYS A 1 132 ? 2.774 -32.443 63.914 1.00 56.95 132 LYS A C 1
ATOM 850 O O . LYS A 1 132 ? 2.247 -33.389 64.464 1.00 56.66 132 LYS A O 1
ATOM 856 N N . LYS A 1 133 ? 4.000 -32.055 64.216 1.00 57.78 133 LYS A N 1
ATOM 857 C CA . LYS A 1 133 ? 4.765 -32.734 65.246 1.00 58.68 133 LYS A CA 1
ATOM 858 C C . LYS A 1 133 ? 4.050 -32.673 66.595 1.00 58.27 133 LYS A C 1
ATOM 859 O O . LYS A 1 133 ? 3.998 -33.674 67.323 1.00 58.98 133 LYS A O 1
ATOM 865 N N . LYS A 1 134 ? 3.485 -31.511 66.924 1.00 57.18 134 LYS A N 1
ATOM 866 C CA . LYS A 1 134 ? 2.737 -31.374 68.161 1.00 56.19 134 LYS A CA 1
ATOM 867 C C . LYS A 1 134 ? 1.467 -32.214 68.163 1.00 56.44 134 LYS A C 1
ATOM 868 O O . LYS A 1 134 ? 1.093 -32.763 69.187 1.00 55.93 134 LYS A O 1
ATOM 874 N N . VAL A 1 135 ? 0.796 -32.321 67.028 1.00 56.85 135 VAL A N 1
ATOM 875 C CA . VAL A 1 135 ? -0.413 -33.122 66.969 1.00 57.60 135 VAL A CA 1
ATOM 876 C C . VAL A 1 135 ? -0.122 -34.606 67.156 1.00 58.78 135 VAL A C 1
ATOM 877 O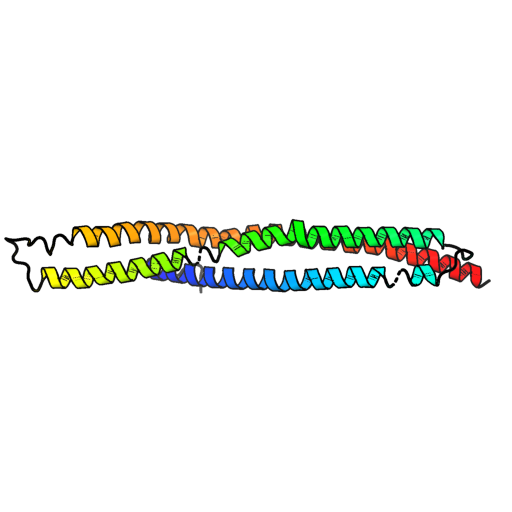 O . VAL A 1 135 ? -0.868 -35.293 67.842 1.00 58.92 135 VAL A O 1
ATOM 881 N N . GLU A 1 136 ? 0.952 -35.091 66.532 1.00 60.12 136 GLU A N 1
ATOM 882 C CA . GLU A 1 136 ? 1.391 -36.484 66.657 1.00 60.81 136 GLU A CA 1
ATOM 883 C C . GLU A 1 136 ? 1.865 -36.762 68.090 1.00 61.06 136 GLU A C 1
ATOM 884 O O . GLU A 1 136 ? 1.810 -37.889 68.552 1.00 60.99 136 GLU A O 1
ATOM 890 N N . LYS A 1 137 ? 2.319 -35.730 68.794 1.00 61.41 137 LYS A N 1
ATOM 891 C CA . LYS A 1 137 ? 2.598 -35.863 70.222 1.00 61.84 137 LYS A CA 1
ATOM 892 C C . LYS A 1 137 ? 1.312 -35.979 71.045 1.00 62.35 137 LYS A C 1
ATOM 893 O O . LYS A 1 137 ? 1.278 -36.705 72.006 1.00 62.36 137 LYS A O 1
ATOM 899 N N . ARG A 1 138 ? 0.256 -35.266 70.681 1.00 63.41 138 ARG A N 1
ATOM 900 C CA . ARG A 1 138 ? -1.010 -35.389 71.401 1.00 64.09 138 ARG A CA 1
ATOM 901 C C . ARG A 1 138 ? -1.572 -36.779 71.179 1.00 65.60 138 ARG A C 1
ATOM 902 O O . ARG A 1 138 ? -1.898 -37.455 72.144 1.00 66.29 138 ARG A O 1
ATOM 910 N N . ASN A 1 139 ? -1.664 -37.206 69.918 1.00 67.09 139 ASN A N 1
ATOM 911 C CA . ASN A 1 139 ? -2.197 -38.526 69.563 1.00 68.14 139 ASN A CA 1
ATOM 912 C C . ASN A 1 139 ? -1.413 -39.639 70.260 1.00 68.84 139 ASN A C 1
ATOM 913 O O . ASN A 1 139 ? -1.977 -40.634 70.678 1.00 69.50 139 ASN A O 1
ATOM 918 N N . ARG A 1 140 ? -0.118 -39.454 70.430 1.00 69.57 140 ARG A N 1
ATOM 919 C CA . ARG A 1 140 ? 0.716 -40.468 71.070 1.00 70.47 140 ARG A CA 1
ATOM 920 C C . ARG A 1 140 ? 0.412 -40.530 72.581 1.00 70.81 140 ARG A C 1
ATOM 921 O O . ARG A 1 140 ? 0.086 -41.587 73.116 1.00 70.66 140 ARG A O 1
ATOM 929 N N . LYS A 1 141 ? 0.480 -39.374 73.238 1.00 71.03 141 LYS A N 1
ATOM 930 C CA . LYS A 1 141 ? 0.154 -39.230 74.655 1.00 71.35 141 LYS A CA 1
ATOM 931 C C . LYS A 1 141 ? -1.266 -39.744 75.007 1.00 71.69 141 LYS A C 1
ATOM 932 O O . LYS A 1 141 ? -1.522 -40.115 76.165 1.00 71.47 141 LYS A O 1
ATOM 938 N N . LEU A 1 142 ? -2.171 -39.751 74.024 1.00 71.90 142 LEU A N 1
ATOM 939 C CA . LEU A 1 142 ? -3.534 -40.230 74.219 1.00 72.46 142 LEU A CA 1
ATOM 940 C C . LEU A 1 142 ? -3.578 -41.764 74.280 1.00 73.66 142 LEU A C 1
ATOM 941 O O . LEU A 1 142 ? -4.139 -42.307 75.219 1.00 73.65 142 LEU A O 1
ATOM 946 N N . ILE A 1 143 ? -2.982 -42.474 73.316 1.00 75.06 143 ILE A N 1
ATOM 947 C CA . ILE A 1 143 ? -2.978 -43.959 73.373 1.00 76.14 143 ILE A CA 1
ATOM 948 C C . ILE A 1 143 ? -2.111 -44.549 74.515 1.00 77.21 143 ILE A C 1
ATOM 949 O O . ILE A 1 143 ? -2.231 -45.735 74.828 1.00 77.74 143 ILE A O 1
ATOM 954 N N . ASP A 1 144 ? -1.225 -43.739 75.097 1.00 78.21 144 ASP A N 1
ATOM 955 C CA . ASP A 1 144 ? -0.438 -44.136 76.260 1.00 78.91 144 ASP A CA 1
ATOM 956 C C . ASP A 1 144 ? -1.320 -44.020 77.508 1.00 79.55 144 ASP A C 1
ATOM 957 O O . ASP A 1 144 ? -1.264 -44.872 78.395 1.00 79.49 144 ASP A O 1
ATOM 962 N N . TYR A 1 145 ? -2.145 -42.972 77.544 1.00 80.38 145 TYR A N 1
ATOM 963 C CA . TYR A 1 145 ? -3.015 -42.661 78.684 1.00 81.01 145 TYR A CA 1
ATOM 964 C C . TYR A 1 145 ? -4.182 -43.626 78.760 1.00 81.54 145 TYR A C 1
ATOM 965 O O . TYR A 1 145 ? -4.480 -44.121 79.841 1.00 81.93 145 TYR A O 1
ATOM 974 N N . ASP A 1 146 ? -4.838 -43.885 77.628 1.00 82.20 146 ASP A N 1
ATOM 975 C CA . ASP A 1 146 ? -5.888 -44.908 77.541 1.00 82.77 146 ASP A CA 1
ATOM 976 C C . ASP A 1 146 ? -5.258 -46.293 77.764 1.00 83.38 146 ASP A C 1
ATOM 977 O O . ASP A 1 146 ? -5.887 -47.180 78.334 1.00 83.57 146 ASP A O 1
ATOM 982 N N . GLY A 1 147 ? -4.004 -46.460 77.341 1.00 84.01 147 GLY A N 1
ATOM 983 C CA . GLY A 1 147 ? -3.288 -47.713 77.515 1.00 84.43 147 GLY A CA 1
ATOM 984 C C . GLY A 1 147 ? -2.950 -48.012 78.967 1.00 84.99 147 GLY A C 1
ATOM 985 O O . GLY A 1 147 ? -2.579 -49.142 79.287 1.00 85.23 147 GLY A O 1
ATOM 986 N N . GLN A 1 148 ? -3.058 -46.999 79.834 1.00 85.51 148 GLN A N 1
ATOM 987 C CA . GLN A 1 148 ? -2.838 -47.139 81.280 1.00 85.73 148 GLN A CA 1
ATOM 988 C C . GLN A 1 148 ? -4.132 -47.103 82.091 1.00 86.28 148 GLN A C 1
ATOM 989 O O . GLN A 1 148 ? -4.140 -47.571 83.226 1.00 85.87 148 GLN A O 1
ATOM 995 N N . ARG A 1 149 ? -5.198 -46.532 81.518 1.00 87.13 149 ARG A N 1
ATOM 996 C CA . ARG A 1 149 ? -6.546 -46.589 82.096 1.00 88.07 149 ARG A CA 1
ATOM 997 C C . ARG A 1 149 ? -7.025 -48.034 82.081 1.00 88.68 149 ARG A C 1
ATOM 998 O O . ARG A 1 149 ? -7.463 -48.556 83.096 1.00 89.05 149 ARG A O 1
ATOM 1006 N N . HIS A 1 150 ? -6.958 -48.653 80.904 1.00 89.46 150 HIS A N 1
ATOM 1007 C CA . HIS A 1 150 ? -7.127 -50.105 80.734 1.00 89.91 150 HIS A CA 1
ATOM 1008 C C . HIS A 1 150 ? -6.204 -50.883 81.707 1.00 89.86 150 HIS A C 1
ATOM 1009 O O . HIS A 1 150 ? -6.702 -51.565 82.608 1.00 90.08 150 HIS A O 1
ATOM 1016 N N . SER A 1 151 ? -4.883 -50.749 81.547 1.00 89.68 151 SER A N 1
ATOM 1017 C CA . SER A 1 151 ? -3.892 -51.456 82.386 1.00 89.44 151 SER A CA 1
ATOM 1018 C C . SER A 1 151 ? -4.138 -51.330 83.903 1.00 89.55 151 SER A C 1
ATOM 1019 O O . SER A 1 151 ? -3.907 -52.289 84.645 1.00 89.60 151 SER A O 1
ATOM 1022 N N . PHE A 1 152 ? -4.616 -50.161 84.345 1.00 89.54 152 PHE A N 1
ATOM 1023 C CA . PHE A 1 152 ? -4.808 -49.855 85.767 1.00 89.38 152 PHE A CA 1
ATOM 1024 C C . PHE A 1 152 ? -6.232 -50.202 86.267 1.00 89.86 152 PHE A C 1
ATOM 1025 O O . PHE A 1 152 ? -6.450 -50.345 87.475 1.00 89.90 152 PHE A O 1
ATOM 1033 N N . GLN A 1 153 ? -7.192 -50.340 85.349 1.00 90.07 153 GLN A N 1
ATOM 1034 C CA . GLN A 1 153 ? -8.540 -50.804 85.698 1.00 90.26 153 GLN A CA 1
ATOM 1035 C C . GLN A 1 153 ? -8.583 -52.317 85.956 1.00 90.54 153 GLN A C 1
ATOM 1036 O O . GLN A 1 153 ? -9.355 -52.767 86.807 1.00 90.83 153 GLN A O 1
ATOM 1042 N N . ASN A 1 154 ? -7.777 -53.090 85.218 1.00 90.82 154 ASN A N 1
ATOM 1043 C CA . ASN A 1 154 ? -7.571 -54.526 85.500 1.00 91.05 154 ASN A CA 1
ATOM 1044 C C . ASN A 1 154 ? -6.309 -54.790 86.371 1.00 91.32 154 ASN A C 1
ATOM 1045 O O . ASN A 1 154 ? -5.724 -55.880 86.354 1.00 91.11 154 ASN A O 1
ATOM 1050 N N . LEU A 1 155 ? -5.899 -53.749 87.100 1.00 91.61 155 LEU A N 1
ATOM 1051 C CA . LEU A 1 155 ? -5.047 -53.855 88.283 1.00 91.79 155 LEU A CA 1
ATOM 1052 C C . LEU A 1 155 ? -5.954 -53.703 89.521 1.00 92.33 155 LEU A C 1
ATOM 1053 O O . LEU A 1 155 ? -5.783 -54.428 90.506 1.00 92.20 155 LEU A O 1
ATOM 1058 N N . GLN A 1 156 ? -6.899 -52.750 89.448 1.00 92.97 156 GLN A N 1
ATOM 1059 C CA . GLN A 1 156 ? -7.963 -52.539 90.452 1.00 93.54 156 GLN A CA 1
ATOM 1060 C C . GLN A 1 156 ? -8.813 -53.800 90.614 1.00 94.34 156 GLN A C 1
ATOM 1061 O O . GLN A 1 156 ? -9.174 -54.181 91.726 1.00 94.26 156 GLN A O 1
ATOM 1067 N N . ALA A 1 157 ? -9.136 -54.439 89.492 1.00 95.41 157 ALA A N 1
ATOM 1068 C CA . ALA A 1 157 ? -9.986 -55.624 89.499 1.00 96.27 157 ALA A CA 1
ATOM 1069 C C . ALA A 1 157 ? -9.236 -56.853 90.050 1.00 97.20 157 ALA A C 1
ATOM 1070 O O . ALA A 1 157 ? -9.469 -57.265 91.191 1.00 97.24 157 ALA A O 1
ATOM 1072 N N . ASN A 1 158 ? -8.313 -57.400 89.252 1.00 98.34 158 ASN A N 1
ATOM 1073 C CA . ASN A 1 158 ? -7.682 -58.715 89.525 1.00 99.11 158 ASN A CA 1
ATOM 1074 C C . ASN A 1 158 ? -6.999 -58.858 90.893 1.00 99.42 158 ASN A C 1
ATOM 1075 O O . ASN A 1 158 ? -7.101 -59.920 91.521 1.00 99.78 158 ASN A O 1
ATOM 1080 N N . ALA A 1 159 ? -6.316 -57.800 91.343 1.00 99.54 159 ALA A N 1
ATOM 1081 C CA . ALA A 1 159 ? -5.394 -57.892 92.482 1.00 99.54 159 ALA A CA 1
ATOM 1082 C C . ALA A 1 159 ? -5.785 -57.085 93.732 1.00 99.65 159 ALA A C 1
ATOM 1083 O O . ALA A 1 159 ? -5.359 -57.427 94.846 1.00 99.60 159 ALA A O 1
ATOM 1085 N N . ASN A 1 160 ? -6.577 -56.026 93.562 1.00 99.67 160 ASN A N 1
ATOM 1086 C CA . ASN A 1 160 ? -6.856 -55.124 94.678 1.00 99.84 160 ASN A CA 1
ATOM 1087 C C . ASN A 1 160 ? -7.803 -55.734 95.698 1.00 99.51 160 ASN A C 1
ATOM 1088 O O . ASN A 1 160 ? -8.920 -56.139 95.357 1.00 99.57 160 ASN A O 1
ATOM 1093 N N . LYS A 1 161 ? -7.323 -55.828 96.936 1.00 98.99 161 LYS A N 1
ATOM 1094 C CA . LYS A 1 161 ? -8.205 -55.812 98.096 1.00 98.69 161 LYS A CA 1
ATOM 1095 C C . LYS A 1 161 ? -8.235 -54.340 98.571 1.00 98.69 161 LYS A C 1
ATOM 1096 O O . LYS A 1 161 ? -7.219 -53.637 98.461 1.00 98.55 161 LYS A O 1
ATOM 1102 N N . ARG A 1 162 ? -9.399 -53.876 99.052 1.00 98.61 162 ARG A N 1
ATOM 1103 C CA . ARG A 1 162 ? -9.566 -52.492 99.556 1.00 98.37 162 ARG A CA 1
ATOM 1104 C C . ARG A 1 162 ? -8.564 -52.136 100.669 1.00 98.63 162 ARG A C 1
ATOM 1105 O O . ARG A 1 162 ? -8.167 -50.973 100.793 1.00 98.78 162 ARG A O 1
ATOM 1113 N N . LYS A 1 163 ? -8.178 -53.139 101.471 1.00 98.82 163 LYS A N 1
ATOM 1114 C CA . LYS A 1 163 ? -7.385 -52.950 102.700 1.00 98.79 163 LYS A CA 1
ATOM 1115 C C . LYS A 1 163 ? -5.886 -52.721 102.485 1.00 98.93 163 LYS A C 1
ATOM 1116 O O . LYS A 1 163 ? -5.225 -52.142 103.350 1.00 99.07 163 LYS A O 1
ATOM 1122 N N . ASP A 1 164 ? -5.352 -53.201 101.359 1.00 99.04 164 ASP A N 1
ATOM 1123 C CA . ASP A 1 164 ? -3.921 -53.075 101.037 1.00 98.96 164 ASP A CA 1
ATOM 1124 C C . ASP A 1 164 ? -3.745 -52.503 99.642 1.00 98.48 164 ASP A C 1
ATOM 1125 O O . ASP A 1 164 ? -4.257 -53.067 98.667 1.00 98.80 164 ASP A O 1
ATOM 1130 N N . ASP A 1 165 ? -3.011 -51.401 99.541 1.00 97.66 165 ASP A N 1
ATOM 1131 C CA . ASP A 1 165 ? -2.511 -50.955 98.248 1.00 97.09 165 ASP A CA 1
ATOM 1132 C C . ASP A 1 165 ? -1.039 -51.356 98.172 1.00 96.42 165 ASP A C 1
ATOM 1133 O O . ASP A 1 165 ? -0.195 -50.768 98.863 1.00 96.55 165 ASP A O 1
ATOM 1138 N N . VAL A 1 166 ? -0.736 -52.378 97.364 1.00 95.41 166 VAL A N 1
ATOM 1139 C CA . VAL A 1 166 ? 0.654 -52.681 97.021 1.00 94.52 166 VAL A CA 1
ATOM 1140 C C . VAL A 1 166 ? 1.193 -51.391 96.393 1.00 93.62 166 VAL A C 1
ATOM 1141 O O . VAL A 1 166 ? 0.403 -50.561 95.911 1.00 93.55 166 VAL A O 1
ATOM 1145 N N . LYS A 1 167 ? 2.513 -51.206 96.390 1.00 92.30 167 LYS A N 1
ATOM 1146 C CA . LYS A 1 167 ? 3.105 -50.083 95.656 1.00 91.33 167 LYS A CA 1
ATOM 1147 C C . LYS A 1 167 ? 2.878 -50.197 94.124 1.00 90.27 167 LYS A C 1
ATOM 1148 O O . LYS A 1 167 ? 3.262 -49.300 93.373 1.00 89.93 167 LYS A O 1
ATOM 1154 N N . LEU A 1 168 ? 2.239 -51.292 93.686 1.00 89.11 168 LEU A N 1
ATOM 1155 C CA . LEU A 1 168 ? 1.888 -51.531 92.277 1.00 88.19 168 LEU A CA 1
ATOM 1156 C C . LEU A 1 168 ? 0.710 -50.657 91.817 1.00 87.05 168 LEU A C 1
ATOM 1157 O O . LEU A 1 168 ? 0.725 -50.161 90.695 1.00 86.87 168 LEU A O 1
ATOM 1162 N N . THR A 1 169 ? -0.298 -50.464 92.672 1.00 85.79 169 THR A N 1
ATOM 1163 C CA . THR A 1 169 ? -1.387 -49.520 92.367 1.00 84.90 169 THR A CA 1
ATOM 1164 C C . THR A 1 169 ? -1.021 -48.077 92.702 1.00 84.02 169 THR A C 1
ATOM 1165 O O . THR A 1 169 ? -1.881 -47.210 92.647 1.00 83.91 169 THR A O 1
ATOM 1169 N N . LYS A 1 170 ? 0.223 -47.816 93.082 1.00 83.01 170 LYS A N 1
ATOM 1170 C CA . LYS A 1 170 ? 0.719 -46.451 93.091 1.00 82.32 170 LYS A CA 1
ATOM 1171 C C . LYS A 1 170 ? 1.638 -46.243 91.872 1.00 81.89 170 LYS A C 1
ATOM 1172 O O . LYS A 1 170 ? 2.637 -45.539 91.929 1.00 81.94 170 LYS A O 1
ATOM 1178 N N . GLY A 1 171 ? 1.288 -46.931 90.784 1.00 81.33 171 GLY A N 1
ATOM 1179 C CA . GLY A 1 171 ? 1.478 -46.450 89.431 1.00 80.76 171 GLY A CA 1
ATOM 1180 C C . GLY A 1 171 ? 0.188 -45.740 89.010 1.00 80.59 171 GLY A C 1
ATOM 1181 O O . GLY A 1 171 ? 0.014 -45.374 87.843 1.00 80.83 171 GLY A O 1
ATOM 1182 N N . ARG A 1 172 ? -0.738 -45.580 89.964 1.00 79.95 172 ARG A N 1
ATOM 1183 C CA . ARG A 1 172 ? -1.786 -44.553 89.916 1.00 79.16 172 ARG A CA 1
ATOM 1184 C C . ARG A 1 172 ? -1.185 -43.148 89.783 1.00 79.14 172 ARG A C 1
ATOM 1185 O O . ARG A 1 172 ? -1.795 -42.290 89.160 1.00 79.04 172 ARG A O 1
ATOM 1193 N N . GLU A 1 173 ? -0.009 -42.909 90.372 1.00 79.03 173 GLU A N 1
ATOM 1194 C CA . GLU A 1 173 ? 0.671 -41.615 90.235 1.00 79.06 173 GLU A CA 1
ATOM 1195 C C . GLU A 1 173 ? 1.140 -41.420 88.803 1.00 78.57 173 GLU A C 1
ATOM 1196 O O . GLU A 1 173 ? 1.245 -40.291 88.319 1.00 78.32 173 GLU A O 1
ATOM 1202 N N . GLN A 1 174 ? 1.451 -42.540 88.158 1.00 78.12 174 GLN A N 1
ATOM 1203 C CA . GLN A 1 174 ? 1.969 -42.570 86.795 1.00 77.94 174 GLN A CA 1
ATOM 1204 C C . GLN A 1 174 ? 0.857 -42.349 85.758 1.00 77.26 174 GLN A C 1
ATOM 1205 O O . GLN A 1 174 ? 1.089 -41.750 84.705 1.00 77.62 174 GLN A O 1
ATOM 1211 N N . LEU A 1 175 ? -0.341 -42.845 86.061 1.00 76.34 175 LEU A N 1
ATOM 1212 C CA . LEU A 1 175 ? -1.545 -42.583 85.268 1.00 75.33 175 LEU A CA 1
ATOM 1213 C C . LE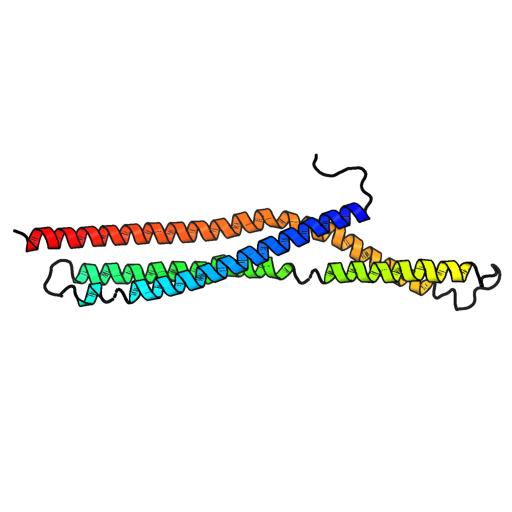U A 1 175 ? -1.910 -41.097 85.295 1.00 74.62 175 LEU A C 1
ATOM 1214 O O . LEU A 1 175 ? -2.274 -40.522 84.271 1.00 75.15 175 LEU A O 1
ATOM 1219 N N . GLU A 1 176 ? -1.810 -40.472 86.460 1.00 73.28 176 GLU A N 1
ATOM 1220 C CA . GLU A 1 176 ? -2.085 -39.050 86.566 1.00 72.53 176 GLU A CA 1
ATOM 1221 C C . GLU A 1 176 ? -1.025 -38.229 85.871 1.00 72.52 176 GLU A C 1
ATOM 1222 O O . GLU A 1 176 ? -1.210 -37.046 85.674 1.00 73.07 176 GLU A O 1
ATOM 1228 N N . GLU A 1 177 ? 0.110 -38.832 85.545 1.00 72.50 177 GLU A N 1
ATOM 1229 C CA . GLU A 1 177 ? 1.098 -38.151 84.729 1.00 72.34 177 GLU A CA 1
ATOM 1230 C C . GLU A 1 177 ? 0.632 -38.131 83.286 1.00 71.21 177 GLU A C 1
ATOM 1231 O O . GLU A 1 177 ? 0.664 -37.097 82.645 1.00 70.58 177 GLU A O 1
ATOM 1237 N N . ALA A 1 178 ? 0.209 -39.281 82.771 1.00 70.12 178 ALA A N 1
ATOM 1238 C CA . ALA A 1 178 ? -0.185 -39.378 81.368 1.00 69.29 178 ALA A CA 1
ATOM 1239 C C . ALA A 1 178 ? -1.435 -38.533 81.076 1.00 68.52 178 ALA A C 1
ATOM 1240 O O . ALA A 1 178 ? -1.639 -38.083 79.951 1.00 67.84 178 ALA A O 1
ATOM 1242 N N . ARG A 1 179 ? -2.250 -38.315 82.102 1.00 67.98 179 ARG A N 1
ATOM 1243 C CA . ARG A 1 179 ? -3.476 -37.548 81.969 1.00 67.75 179 ARG A CA 1
ATOM 1244 C C . ARG A 1 179 ? -3.229 -36.055 82.181 1.00 67.34 179 ARG A C 1
ATOM 1245 O O . ARG A 1 179 ? -3.824 -35.252 81.507 1.00 66.79 179 ARG A O 1
ATOM 1253 N N . ARG A 1 180 ? -2.372 -35.679 83.118 1.00 67.48 180 ARG A N 1
ATOM 1254 C CA . ARG A 1 180 ? -1.966 -34.278 83.236 1.00 68.17 180 ARG A CA 1
ATOM 1255 C C . ARG A 1 180 ? -1.286 -33.858 81.930 1.00 67.68 180 ARG A C 1
ATOM 1256 O O . ARG A 1 180 ? -1.590 -32.812 81.360 1.00 68.05 180 ARG A O 1
ATOM 1264 N N . THR A 1 181 ? -0.396 -34.712 81.445 1.00 67.14 181 THR A N 1
ATOM 1265 C CA . THR A 1 181 ? 0.429 -34.446 80.269 1.00 66.48 181 THR A CA 1
ATOM 1266 C C . THR A 1 181 ? -0.405 -34.396 78.975 1.00 66.09 181 THR A C 1
ATOM 1267 O O . THR A 1 181 ? -0.149 -33.579 78.093 1.00 66.67 181 THR A O 1
ATOM 1271 N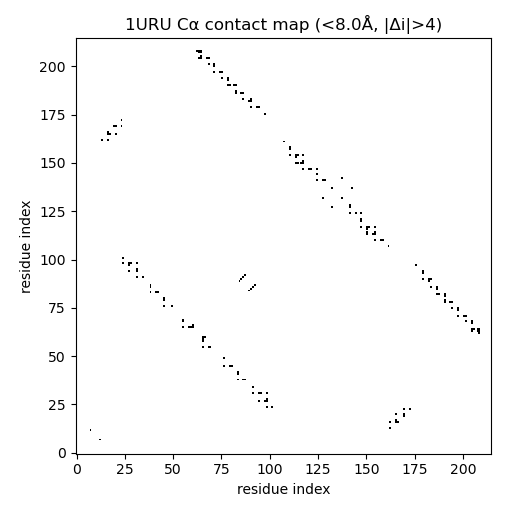 N . TYR A 1 182 ? -1.404 -35.265 78.867 1.00 65.33 182 TYR A N 1
ATOM 1272 C CA . TYR A 1 182 ? -2.310 -35.264 77.718 1.00 64.48 182 TYR A CA 1
ATOM 1273 C C . TYR A 1 182 ? -3.258 -34.053 77.740 1.00 64.05 182 TYR A C 1
ATOM 1274 O O . TYR A 1 182 ? -3.475 -33.419 76.709 1.00 63.51 182 TYR A O 1
ATOM 1283 N N . GLU A 1 183 ? -3.830 -33.779 78.921 1.00 63.67 183 GLU A N 1
ATOM 1284 C CA . GLU A 1 183 ? -4.763 -32.667 79.166 1.00 63.08 183 GLU A CA 1
ATOM 1285 C C . GLU A 1 183 ? -4.176 -31.367 78.635 1.00 62.38 183 GLU A C 1
ATOM 1286 O O . GLU A 1 183 ? -4.809 -30.683 77.848 1.00 62.60 183 GLU A O 1
ATOM 1292 N N . ILE A 1 184 ? -2.962 -31.025 79.049 1.00 62.01 184 ILE A N 1
ATOM 1293 C CA . ILE A 1 184 ? -2.377 -29.735 78.650 1.00 61.51 184 ILE A CA 1
ATOM 1294 C C . ILE A 1 184 ? -2.209 -29.665 77.133 1.00 60.62 184 ILE A C 1
ATOM 1295 O O . ILE A 1 184 ? -2.527 -28.642 76.537 1.00 61.03 184 ILE A O 1
ATOM 1300 N N . LEU A 1 185 ? -1.749 -30.753 76.521 1.00 59.54 185 LEU A N 1
ATOM 1301 C CA . LEU A 1 185 ? -1.528 -30.803 75.077 1.00 58.76 185 LEU A CA 1
ATOM 1302 C C . LEU A 1 185 ? -2.838 -30.701 74.294 1.00 57.62 185 LEU A C 1
ATOM 1303 O O . LEU A 1 185 ? -2.968 -29.842 73.444 1.00 57.98 185 LEU A O 1
ATOM 1308 N N . ASN A 1 186 ? -3.787 -31.594 74.564 1.00 56.28 186 ASN A N 1
ATOM 1309 C CA . ASN A 1 186 ? -5.123 -31.547 73.961 1.00 55.13 186 ASN A CA 1
ATOM 1310 C C . ASN A 1 186 ? -5.785 -30.176 74.045 1.00 54.56 186 ASN A C 1
ATOM 1311 O O . ASN A 1 186 ? -6.403 -29.714 73.072 1.00 53.86 186 ASN A O 1
ATOM 1316 N N . THR A 1 187 ? -5.650 -29.533 75.205 1.00 53.79 187 THR A N 1
ATOM 1317 C CA . THR A 1 187 ? -6.260 -28.222 75.438 1.00 53.66 187 THR A CA 1
ATOM 1318 C C . THR A 1 187 ? -5.590 -27.151 74.581 1.00 53.18 187 THR A C 1
ATOM 1319 O O . THR A 1 187 ? -6.268 -26.298 73.987 1.00 52.91 187 THR A O 1
ATOM 1323 N N . GLU A 1 188 ? -4.260 -27.216 74.523 1.00 52.55 188 GLU A N 1
ATOM 1324 C CA . GLU A 1 188 ? -3.467 -26.292 73.729 1.00 52.08 188 GLU A CA 1
ATOM 1325 C C . GLU A 1 188 ? -3.798 -26.428 72.244 1.00 51.46 188 GLU A C 1
ATOM 1326 O O . GLU A 1 188 ? -3.877 -25.436 71.533 1.00 51.37 188 GLU A O 1
ATOM 1332 N N . LEU A 1 189 ? -4.000 -27.655 71.783 1.00 50.22 189 LEU A N 1
ATOM 1333 C CA . LEU A 1 189 ? -4.312 -27.885 70.387 1.00 49.71 189 LEU A CA 1
ATOM 1334 C C . LEU A 1 189 ? -5.751 -27.462 70.021 1.00 49.24 189 LEU A C 1
ATOM 1335 O O . LEU A 1 189 ? -6.035 -27.059 68.875 1.00 49.27 189 LEU A O 1
ATOM 1340 N N . HIS A 1 190 ? -6.658 -27.544 70.991 1.00 48.09 190 HIS A N 1
ATOM 1341 C CA . HIS A 1 190 ? -8.038 -27.143 70.760 1.00 46.48 190 HIS A CA 1
ATOM 1342 C C . HIS A 1 190 ? -8.163 -25.641 70.514 1.00 45.84 190 HIS A C 1
ATOM 1343 O O . HIS A 1 190 ? -9.085 -25.216 69.845 1.00 45.55 190 HIS A O 1
ATOM 1350 N N . ASP A 1 191 ? -7.231 -24.865 71.056 1.00 45.54 191 ASP A N 1
ATOM 1351 C CA . ASP A 1 191 ? -7.109 -23.434 70.774 1.00 45.79 191 ASP A CA 1
ATOM 1352 C C . ASP A 1 191 ? -6.134 -23.143 69.636 1.00 45.87 191 ASP A C 1
ATOM 1353 O O . ASP A 1 191 ? -6.396 -22.290 68.783 1.00 46.21 191 ASP A O 1
ATOM 1358 N N . GLU A 1 192 ? -5.000 -23.834 69.615 1.00 45.57 192 GLU A N 1
ATOM 1359 C CA . GLU A 1 192 ? -3.937 -23.455 68.701 1.00 45.98 192 GLU A CA 1
ATOM 1360 C C . GLU A 1 192 ? -4.299 -23.754 67.241 1.00 45.84 192 GLU A C 1
ATOM 1361 O O . GLU A 1 192 ? -3.988 -22.972 66.355 1.00 45.67 192 GLU A O 1
ATOM 1367 N N . LEU A 1 193 ? -4.941 -24.893 67.008 1.00 45.72 193 LEU A N 1
ATOM 1368 C CA . LEU A 1 193 ? -5.274 -25.328 65.660 1.00 45.66 193 LEU A CA 1
ATOM 1369 C C . LEU A 1 193 ? -6.234 -24.391 64.946 1.00 45.06 193 LEU A C 1
ATOM 1370 O O . LEU A 1 193 ? -5.919 -23.946 63.862 1.00 45.99 193 LEU A O 1
ATOM 1375 N N . PRO A 1 194 ? -7.414 -24.120 65.497 1.00 44.35 194 PRO A N 1
ATOM 1376 C CA . PRO A 1 194 ? -8.330 -23.149 64.870 1.00 44.00 194 PRO A CA 1
ATOM 1377 C C . PRO A 1 194 ? -7.763 -21.741 64.750 1.00 43.66 194 PRO A C 1
ATOM 1378 O O . PRO A 1 194 ? -8.087 -21.043 63.814 1.00 43.74 194 PRO A O 1
ATOM 1382 N N . ALA A 1 195 ? -6.981 -21.329 65.731 1.00 44.17 195 ALA A N 1
ATOM 1383 C CA . ALA A 1 195 ? -6.256 -20.076 65.691 1.00 44.66 195 ALA A CA 1
ATOM 1384 C C . ALA A 1 195 ? -5.431 -19.987 64.423 1.00 45.09 195 ALA A C 1
ATOM 1385 O O . ALA A 1 195 ? -5.490 -18.978 63.749 1.00 45.76 195 ALA A O 1
ATOM 1387 N N . LEU A 1 196 ? -4.682 -21.050 64.111 1.00 45.80 196 LEU A N 1
ATOM 1388 C CA . LEU A 1 196 ? -3.824 -21.136 62.920 1.00 46.47 196 LEU A CA 1
ATOM 1389 C C . LEU A 1 196 ? -4.629 -21.175 61.640 1.00 46.77 196 LEU A C 1
ATOM 1390 O O . LEU A 1 196 ? -4.234 -20.598 60.627 1.00 46.75 196 LEU A O 1
ATOM 1395 N N . TYR A 1 197 ? -5.745 -21.879 61.688 1.00 47.41 197 TYR A N 1
ATOM 1396 C CA . TYR A 1 197 ? -6.654 -21.956 60.566 1.00 48.17 197 TYR A CA 1
ATOM 1397 C C . TYR A 1 197 ? -7.208 -20.587 60.202 1.00 48.71 197 TYR A C 1
ATOM 1398 O O . TYR A 1 197 ? -7.383 -20.279 59.030 1.00 48.39 197 TYR A O 1
ATOM 1407 N N . ASP A 1 198 ? -7.476 -19.762 61.203 1.00 49.63 198 ASP A N 1
ATOM 1408 C CA . ASP A 1 198 ? -8.040 -18.445 60.947 1.00 50.90 198 ASP A CA 1
ATOM 1409 C C . ASP A 1 198 ? -6.985 -17.509 60.399 1.00 50.52 198 ASP A C 1
ATOM 1410 O O . ASP A 1 198 ? -7.276 -16.728 59.506 1.00 51.21 198 ASP A O 1
ATOM 1415 N N . SER A 1 199 ? -5.754 -17.619 60.884 1.00 50.21 199 SER A N 1
ATOM 1416 C CA . SER A 1 199 ? -4.628 -16.909 60.283 1.00 50.23 199 SER A CA 1
ATOM 1417 C C . SER A 1 199 ? -4.558 -17.025 58.754 1.00 50.17 199 SER A C 1
ATOM 1418 O O . SER A 1 199 ? -4.061 -16.117 58.107 1.00 50.26 199 SER A O 1
ATOM 1421 N N . ARG A 1 200 ? -5.084 -18.109 58.178 1.00 50.32 200 ARG A N 1
ATOM 1422 C CA . ARG A 1 200 ? -5.029 -18.333 56.718 1.00 50.38 200 ARG A CA 1
ATOM 1423 C C . ARG A 1 200 ? -5.512 -17.156 55.858 1.00 50.25 200 ARG A C 1
ATOM 1424 O O . ARG A 1 200 ? -4.956 -16.915 54.794 1.00 51.00 200 ARG A O 1
ATOM 1432 N N . ILE A 1 201 ? -6.550 -16.454 56.298 1.00 50.06 201 ILE A N 1
ATOM 1433 C CA . ILE A 1 201 ? -7.153 -15.390 55.505 1.00 49.86 201 ILE A CA 1
ATOM 1434 C C . ILE A 1 201 ? -6.187 -14.229 55.474 1.00 49.16 201 ILE A C 1
ATOM 1435 O O . ILE A 1 201 ? -5.793 -13.780 54.407 1.00 49.01 201 ILE A O 1
ATOM 1440 N N . LEU A 1 202 ? -5.817 -13.745 56.654 1.00 48.38 202 LEU A N 1
ATOM 1441 C CA . LEU A 1 202 ? -4.903 -12.619 56.768 1.00 48.03 202 LEU A CA 1
ATOM 1442 C C . LEU A 1 202 ? -3.569 -12.893 56.061 1.00 47.73 202 LEU A C 1
ATOM 1443 O O . LEU A 1 202 ? -3.003 -12.000 55.432 1.00 47.08 202 LEU A O 1
ATOM 1448 N N . PHE A 1 203 ? -3.058 -14.116 56.175 1.00 47.48 203 PHE A N 1
ATOM 1449 C CA . PHE A 1 203 ? -1.842 -14.444 55.480 1.00 47.13 203 PHE A CA 1
ATOM 1450 C C . PHE A 1 203 ? -1.990 -14.219 53.986 1.00 47.29 203 PHE A C 1
ATOM 1451 O O . PHE A 1 203 ? -1.144 -13.598 53.362 1.00 46.43 203 PHE A O 1
ATOM 1459 N N . LEU A 1 204 ? -3.055 -14.754 53.410 1.00 48.08 204 LEU A N 1
ATOM 1460 C CA . LEU A 1 204 ? -3.229 -14.670 51.963 1.00 49.33 204 LEU A CA 1
ATOM 1461 C C . LEU A 1 204 ? -3.561 -13.291 51.435 1.00 49.27 204 LEU A C 1
ATOM 1462 O O . LEU A 1 204 ? -3.113 -12.941 50.357 1.00 49.74 204 LEU A O 1
ATOM 1467 N N . VAL A 1 205 ? -4.351 -12.517 52.164 1.00 49.19 205 VAL A N 1
ATOM 1468 C CA . VAL A 1 205 ? -4.642 -11.178 51.723 1.00 49.44 205 VAL A CA 1
ATOM 1469 C C . VAL A 1 205 ? -3.317 -10.409 51.697 1.00 49.75 205 VAL A C 1
ATOM 1470 O O . VAL A 1 205 ? -3.063 -9.650 50.774 1.00 49.93 205 VAL A O 1
ATOM 1474 N N . THR A 1 206 ? -2.444 -10.646 52.666 1.00 49.94 206 THR A N 1
ATOM 1475 C CA . THR A 1 206 ? -1.177 -9.903 52.725 1.00 49.99 206 THR A CA 1
ATOM 1476 C C . THR A 1 206 ? -0.189 -10.394 51.663 1.00 49.25 206 THR A C 1
ATOM 1477 O O . THR A 1 206 ? 0.406 -9.570 50.984 1.00 49.01 206 THR A O 1
ATOM 1481 N N . ASN A 1 207 ? -0.081 -11.713 51.458 1.00 48.97 207 ASN A N 1
ATOM 1482 C CA . ASN A 1 207 ? 0.857 -12.272 50.471 1.00 48.84 207 ASN A CA 1
ATOM 1483 C C . ASN A 1 207 ? 0.464 -11.928 49.062 1.00 48.76 207 ASN A C 1
ATOM 1484 O O . ASN A 1 207 ? 1.267 -11.425 48.291 1.00 49.42 207 ASN A O 1
ATOM 1489 N N . LEU A 1 208 ? -0.785 -12.192 48.717 1.00 48.67 208 LEU A N 1
ATOM 1490 C CA . LEU A 1 208 ? -1.301 -11.806 47.401 1.00 48.27 208 LEU A CA 1
ATOM 1491 C C . LEU A 1 208 ? -1.271 -10.288 47.142 1.00 48.18 208 LEU A C 1
ATOM 1492 O O . LEU A 1 208 ? -1.098 -9.885 46.015 1.00 49.07 208 LEU A O 1
ATOM 1497 N N . GLN A 1 209 ? -1.418 -9.447 48.161 1.00 48.23 209 GLN A N 1
ATOM 1498 C CA . GLN A 1 209 ? -1.366 -7.984 47.967 1.00 48.50 209 GLN A CA 1
ATOM 1499 C C . GLN A 1 209 ? 0.017 -7.619 47.505 1.00 47.75 209 GLN A C 1
ATOM 1500 O O . GLN A 1 209 ? 0.179 -6.869 46.549 1.00 48.19 209 GLN A O 1
ATOM 1506 N N . THR A 1 210 ? 1.020 -8.151 48.190 1.00 47.08 210 THR A N 1
ATOM 1507 C CA . THR A 1 210 ? 2.423 -7.976 47.784 1.00 46.36 210 THR A CA 1
ATOM 1508 C C . THR A 1 210 ? 2.671 -8.524 46.378 1.00 46.01 210 THR A C 1
ATOM 1509 O O . THR A 1 210 ? 3.280 -7.848 45.552 1.00 45.61 210 THR A O 1
ATOM 1513 N N . LEU A 1 211 ? 2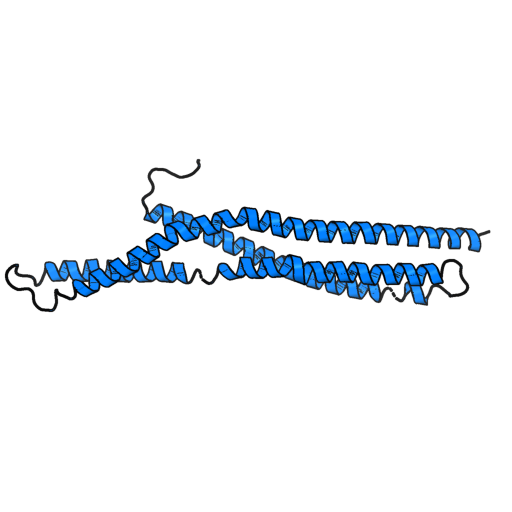.208 -9.751 46.126 1.00 45.64 211 LEU A N 1
ATOM 1514 C CA . LEU A 1 211 ? 2.434 -10.411 44.840 1.00 45.42 211 LEU A CA 1
ATOM 1515 C C . LEU A 1 211 ? 1.779 -9.623 43.728 1.00 45.34 211 LEU A C 1
ATOM 1516 O O . LEU A 1 211 ? 2.403 -9.354 42.719 1.00 45.61 211 LEU A O 1
ATOM 1521 N N . PHE A 1 212 ? 0.527 -9.239 43.912 1.00 45.39 212 PHE A N 1
ATOM 1522 C CA . PHE A 1 212 ? -0.230 -8.630 42.814 1.00 45.44 212 PHE A CA 1
ATOM 1523 C C . PHE A 1 212 ? 0.233 -7.231 42.476 1.00 44.94 212 PHE A C 1
ATOM 1524 O O . PHE A 1 212 ? 0.173 -6.834 41.332 1.00 44.73 212 PHE A O 1
ATOM 1532 N N . ALA A 1 213 ? 0.714 -6.520 43.486 1.00 44.77 213 ALA A N 1
ATOM 1533 C CA . ALA A 1 213 ? 1.285 -5.188 43.351 1.00 44.90 213 ALA A CA 1
ATOM 1534 C C . ALA A 1 213 ? 2.653 -5.227 42.668 1.00 45.34 213 ALA A C 1
ATOM 1535 O O . ALA A 1 213 ? 3.037 -4.299 41.949 1.00 46.02 213 ALA A O 1
ATOM 1537 N N . THR A 1 214 ? 3.405 -6.288 42.937 1.00 45.10 214 THR A N 1
ATOM 1538 C CA . THR A 1 214 ? 4.729 -6.460 42.381 1.00 45.16 214 THR A CA 1
ATOM 1539 C C . THR A 1 214 ? 4.573 -6.679 40.903 1.00 45.31 214 THR A C 1
ATOM 1540 O O . THR A 1 214 ? 5.285 -6.059 40.094 1.00 44.65 214 THR A O 1
ATOM 1544 N N . GLU A 1 215 ? 3.608 -7.545 40.577 1.00 45.28 215 GLU A N 1
ATOM 1545 C CA . GLU A 1 215 ? 3.245 -7.847 39.208 1.00 45.44 215 GLU A CA 1
ATOM 1546 C C . GLU A 1 215 ? 2.753 -6.580 3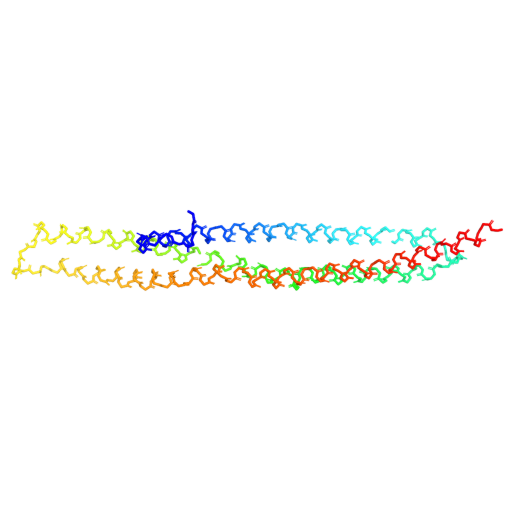8.514 1.00 46.11 215 GLU A C 1
ATOM 1547 O O . GLU A 1 215 ? 3.213 -6.239 37.443 1.00 46.53 215 GLU A O 1
ATOM 1553 N N . GLN A 1 216 ? 1.838 -5.867 39.149 1.00 46.81 216 GLN A N 1
ATOM 1554 C CA . GLN A 1 216 ? 1.245 -4.669 38.556 1.00 47.42 216 GLN A CA 1
ATOM 1555 C C . GLN A 1 216 ? 2.318 -3.667 38.172 1.00 47.19 216 GLN A C 1
ATOM 1556 O O . GLN A 1 216 ? 2.352 -3.181 37.052 1.00 46.84 216 GLN A O 1
ATOM 1562 N N . VAL A 1 217 ? 3.197 -3.364 39.118 1.00 47.19 217 VAL A N 1
ATOM 1563 C CA . VAL A 1 217 ? 4.204 -2.340 38.911 1.00 46.85 217 VAL A CA 1
ATOM 1564 C C . VAL A 1 217 ? 5.132 -2.757 37.772 1.00 46.99 217 VAL A C 1
ATOM 1565 O O . VAL A 1 217 ? 5.351 -1.972 36.860 1.00 47.23 217 VAL A O 1
ATOM 1569 N N . PHE A 1 218 ? 5.643 -3.993 37.816 1.00 47.12 218 PHE A N 1
ATOM 1570 C CA . PHE A 1 218 ? 6.525 -4.540 36.766 1.00 47.00 218 PHE A CA 1
ATOM 1571 C C . PHE A 1 218 ? 5.906 -4.481 35.378 1.00 47.27 218 PHE A C 1
ATOM 1572 O O . PHE A 1 218 ? 6.546 -4.073 34.414 1.00 47.82 218 PHE A O 1
ATOM 1580 N N . HIS A 1 219 ? 4.646 -4.876 35.277 1.00 47.21 219 HIS A N 1
ATOM 1581 C CA . HIS A 1 219 ? 4.003 -4.977 33.988 1.00 47.14 219 HIS A CA 1
ATOM 1582 C C . HIS A 1 219 ? 3.677 -3.599 33.416 1.00 47.59 219 HIS A C 1
ATOM 1583 O O . HIS A 1 219 ? 3.770 -3.384 32.221 1.00 47.82 219 HIS A O 1
ATOM 1590 N N . ASN A 1 220 ? 3.324 -2.667 34.285 1.00 48.09 220 ASN A N 1
ATOM 1591 C CA . ASN A 1 220 ? 2.885 -1.350 33.878 1.00 48.55 220 ASN A CA 1
ATOM 1592 C C . ASN A 1 220 ? 4.071 -0.465 33.509 1.00 49.22 220 ASN A C 1
ATOM 1593 O O . ASN A 1 220 ? 4.005 0.314 32.557 1.00 49.09 220 ASN A O 1
ATOM 1598 N N . GLU A 1 221 ? 5.159 -0.576 34.264 1.00 49.67 221 GLU A N 1
ATOM 1599 C CA . GLU A 1 221 ? 6.381 0.142 33.908 1.00 49.89 221 GLU A CA 1
ATOM 1600 C C . GLU A 1 221 ? 6.984 -0.462 32.651 1.00 49.59 221 GLU A C 1
ATOM 1601 O O . GLU A 1 221 ? 7.262 0.258 31.715 1.00 49.98 221 GLU A O 1
ATOM 1607 N N . THR A 1 222 ? 7.155 -1.778 32.614 1.00 49.50 222 THR A N 1
ATOM 1608 C CA . THR A 1 222 ? 7.622 -2.442 31.397 1.00 49.56 222 THR A CA 1
ATOM 1609 C C . THR A 1 222 ? 6.751 -2.055 30.201 1.00 49.87 222 THR A C 1
ATOM 1610 O O . THR A 1 222 ? 7.241 -2.009 29.092 1.00 50.16 222 THR A O 1
ATOM 1614 N N . ALA A 1 223 ? 5.468 -1.772 30.407 1.00 50.25 223 ALA A N 1
ATOM 1615 C CA . ALA A 1 223 ? 4.615 -1.366 29.280 1.00 50.83 223 ALA A CA 1
ATOM 1616 C C . ALA A 1 223 ? 5.009 0.013 28.735 1.00 51.25 223 ALA A C 1
ATOM 1617 O O . ALA A 1 223 ? 5.176 0.204 27.524 1.00 50.89 223 ALA A O 1
ATOM 1619 N N . LYS A 1 224 ? 5.151 0.967 29.651 1.00 52.08 224 LYS A N 1
ATOM 1620 C CA . LYS A 1 224 ? 5.667 2.302 29.340 1.00 52.58 224 LYS A CA 1
ATOM 1621 C C . LYS A 1 224 ? 6.985 2.250 28.558 1.00 51.80 224 LYS A C 1
ATOM 1622 O O . LYS A 1 224 ? 7.223 3.096 27.724 1.00 52.30 224 LYS A O 1
ATOM 1628 N N . ILE A 1 225 ? 7.832 1.268 28.836 1.00 51.17 225 ILE A N 1
ATOM 1629 C CA . ILE A 1 225 ? 9.124 1.151 28.171 1.00 50.85 225 ILE A CA 1
ATOM 1630 C C . ILE A 1 225 ? 8.952 0.709 26.739 1.00 50.63 225 ILE A C 1
ATOM 1631 O O . ILE A 1 225 ? 9.595 1.240 25.828 1.00 49.98 225 ILE A O 1
ATOM 1636 N N . TYR A 1 226 ? 8.111 -0.303 26.564 1.00 50.67 226 TYR A N 1
ATOM 1637 C CA . TYR A 1 226 ? 7.878 -0.879 25.253 1.00 50.86 226 TYR A CA 1
ATOM 1638 C C . TYR A 1 226 ? 7.143 0.087 24.321 1.00 51.57 226 TYR A C 1
ATOM 1639 O O . TYR A 1 226 ? 7.369 0.000 23.128 1.00 52.02 226 TYR A O 1
ATOM 1648 N N . SER A 1 227 ? 6.317 1.019 24.814 1.00 52.28 227 SER A N 1
ATOM 1649 C CA . SER A 1 227 ? 5.720 1.996 23.885 1.00 52.80 227 SER A CA 1
ATOM 1650 C C . SER A 1 227 ? 6.718 3.085 23.569 1.00 53.87 227 SER A C 1
ATOM 1651 O O . SER A 1 227 ? 6.662 3.686 22.505 1.00 54.33 227 SER A O 1
ATOM 1654 N N . GLU A 1 228 ? 7.639 3.350 24.483 1.00 54.76 228 GLU A N 1
ATOM 1655 C CA . GLU A 1 228 ? 8.761 4.210 24.143 1.00 55.50 228 GLU A CA 1
ATOM 1656 C C . GLU A 1 228 ? 9.557 3.571 22.994 1.00 55.47 228 GLU A C 1
ATOM 1657 O O . GLU A 1 228 ? 9.941 4.250 22.050 1.00 56.05 228 GLU A O 1
ATOM 1663 N N . LEU A 1 229 ? 9.775 2.260 23.075 1.00 55.27 229 LEU A N 1
ATOM 1664 C CA . LEU A 1 229 ? 10.550 1.519 22.087 1.00 54.83 229 LEU A CA 1
ATOM 1665 C C . LEU A 1 229 ? 9.805 1.475 20.750 1.00 54.76 229 LEU A C 1
ATOM 1666 O O . LEU A 1 229 ? 10.387 1.644 19.675 1.00 54.00 229 LEU A O 1
ATOM 1671 N N . GLU A 1 230 ? 8.506 1.265 20.835 1.00 54.70 230 GLU A N 1
ATOM 1672 C CA . GLU A 1 230 ? 7.648 1.361 19.677 1.00 55.10 230 GLU A CA 1
ATOM 1673 C C . GLU A 1 230 ? 7.820 2.702 18.976 1.00 55.53 230 GLU A C 1
ATOM 1674 O O . GLU A 1 230 ? 7.948 2.734 17.762 1.00 55.87 230 GLU A O 1
ATOM 1680 N N . ALA A 1 231 ? 7.839 3.796 19.743 1.00 55.89 231 ALA A N 1
ATOM 1681 C CA . ALA A 1 231 ? 7.860 5.155 19.188 1.00 56.13 231 ALA A CA 1
ATOM 1682 C C . ALA A 1 231 ? 9.168 5.399 18.490 1.00 56.62 231 ALA A C 1
ATOM 1683 O O . ALA A 1 231 ? 9.194 5.746 17.327 1.00 57.66 231 ALA A O 1
ATOM 1685 N N . ILE A 1 232 ? 10.264 5.192 19.195 1.00 56.86 232 ILE A N 1
ATOM 1686 C CA . ILE A 1 232 ? 11.597 5.229 18.593 1.00 56.67 232 ILE A CA 1
ATOM 1687 C C . ILE A 1 232 ? 11.669 4.534 17.233 1.00 56.83 232 ILE A C 1
ATOM 1688 O O . ILE A 1 232 ? 12.230 5.070 16.285 1.00 57.59 232 ILE A O 1
ATOM 1693 N N . VAL A 1 233 ? 11.100 3.342 17.135 1.00 57.35 233 VAL A N 1
ATOM 1694 C CA . VAL A 1 233 ? 11.218 2.532 15.924 1.00 57.48 233 VAL A CA 1
ATOM 1695 C C . VAL A 1 233 ? 10.312 3.077 14.811 1.00 57.96 233 VAL A C 1
ATOM 1696 O O . VAL A 1 233 ? 10.596 2.864 13.641 1.00 57.01 233 VAL A O 1
ATOM 1700 N N . ASP A 1 234 ? 9.232 3.775 15.181 1.00 59.12 234 ASP A N 1
ATOM 1701 C CA . ASP A 1 234 ? 8.370 4.504 14.220 1.00 60.22 234 ASP A CA 1
ATOM 1702 C C . ASP A 1 234 ? 9.133 5.627 13.534 1.00 60.08 234 ASP A C 1
ATOM 1703 O O . ASP A 1 234 ? 8.998 5.814 12.348 1.00 59.43 234 ASP A O 1
ATOM 1708 N N . LYS A 1 235 ? 9.912 6.375 14.316 1.00 60.63 235 LYS A N 1
ATOM 1709 C CA . LYS A 1 235 ? 10.724 7.480 13.822 1.00 61.09 235 LYS A CA 1
ATOM 1710 C C . LYS A 1 235 ? 11.807 6.987 12.903 1.00 60.94 235 LYS A C 1
ATOM 1711 O O . LYS A 1 235 ? 12.137 7.681 11.957 1.00 61.41 235 LYS A O 1
ATOM 1717 N N . LEU A 1 236 ? 12.388 5.821 13.178 1.00 60.71 236 LEU A N 1
ATOM 1718 C CA . LEU A 1 236 ? 13.353 5.249 12.237 1.00 60.52 236 LEU A CA 1
ATOM 1719 C C . LEU A 1 236 ? 12.660 4.741 10.968 1.00 60.51 236 LEU A C 1
ATOM 1720 O O . LEU A 1 236 ? 13.205 4.823 9.881 1.00 60.09 236 LEU A O 1
ATOM 1725 N N . ALA A 1 237 ? 11.447 4.233 11.112 1.00 61.28 237 ALA A N 1
ATOM 1726 C CA . ALA A 1 237 ? 10.660 3.782 9.973 1.00 62.11 237 ALA A CA 1
ATOM 1727 C C . ALA A 1 237 ? 10.217 4.945 9.088 1.00 63.40 237 ALA A C 1
ATOM 1728 O O . ALA A 1 237 ? 10.124 4.777 7.873 1.00 63.78 237 ALA A O 1
ATOM 1730 N N . THR A 1 238 ? 9.945 6.115 9.667 1.00 64.82 238 THR A N 1
ATOM 1731 C CA . THR A 1 238 ? 9.505 7.257 8.867 1.00 66.26 238 THR A CA 1
ATOM 1732 C C . THR A 1 238 ? 10.703 7.897 8.163 1.00 67.73 238 THR A C 1
ATOM 1733 O O . THR A 1 238 ? 10.640 8.165 6.965 1.00 67.74 238 THR A O 1
ATOM 1737 N N . GLU A 1 239 ? 11.798 8.098 8.897 1.00 69.70 239 GLU A N 1
ATOM 1738 C CA . GLU A 1 239 ? 12.998 8.745 8.356 1.00 71.52 239 GLU A CA 1
ATOM 1739 C C . GLU A 1 239 ? 13.596 7.901 7.231 1.00 72.62 239 GLU A C 1
ATOM 1740 O O . GLU A 1 239 ? 13.710 8.357 6.097 1.00 72.85 239 GLU A O 1
ATOM 1746 N N . SER A 1 240 ? 13.947 6.660 7.538 1.00 74.27 240 SER A N 1
ATOM 1747 C CA . SER A 1 240 ? 14.562 5.777 6.549 1.00 75.59 240 SER A CA 1
ATOM 1748 C C . SER A 1 240 ? 13.673 5.468 5.338 1.00 77.03 240 SER A C 1
ATOM 1749 O O . SER A 1 240 ? 14.167 4.892 4.366 1.00 77.72 240 SER A O 1
ATOM 1752 N N . GLN A 1 241 ? 12.388 5.828 5.376 1.00 78.54 241 GLN A N 1
ATOM 1753 C CA . GLN A 1 241 ? 11.477 5.514 4.262 1.00 79.96 241 GLN A CA 1
ATOM 1754 C 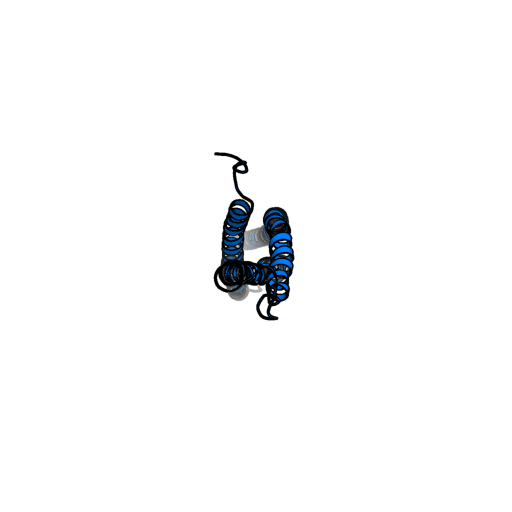C . GLN A 1 241 ? 11.326 6.618 3.199 1.00 80.71 241 GLN A C 1
ATOM 1755 O O . GLN A 1 241 ? 11.155 6.303 2.015 1.00 81.00 241 GLN A O 1
ATOM 1761 N N . ARG A 1 242 ? 11.383 7.892 3.595 1.00 81.46 242 ARG A N 1
ATOM 1762 C CA . ARG A 1 242 ? 11.169 8.980 2.627 1.00 82.04 242 ARG A CA 1
ATOM 1763 C C . ARG A 1 242 ? 12.327 9.142 1.632 1.00 82.38 242 ARG A C 1
ATOM 1764 O O . ARG A 1 242 ? 13.448 8.684 1.881 1.00 82.76 242 ARG A O 1
#

InterPro domains:
  IPR001452 SH3 domain [PF00018] (544-596)
  IPR001452 SH3 domain [PS50002] (538-602)
  IPR001452 SH3 domain [SM00326] (541-602)
  IPR003005 Amphiphysin [PTHR46514] (1-600)
  IPR004148 BAR domain [PF03114] (14-230)
  IPR004148 BAR domain [PS51021] (24-242)
  IPR004148 BAR domain [SM00721] (12-235)
  IPR027267 AH/BAR domain superfamily [G3DSA:1.20.1270.60] (6-242)
  IPR027267 AH/BAR domain superfamily [SSF103657] (26-236)
  IPR036028 SH3-like domain superfamily [SSF50044] (533-601)

Secondary structure (DSSP, 8-state):
--SS-TT--HHHHHHHHHHHHHHHHHHHHHHHHHHHHHHHHHHHHHHHHHH--HHHHHS-TTSTTHHHHHHHHHHHHHHHHHHHHHIIIIIHHHHHHHHHTTT--HHHHHHHHHHHHHHHHHHHHHHHHTTT-BTTB--TTTT-HHHHHHHHHHHHHHHHHHHHHHHHHHHHHHHHHHHHHHHHHHHHHHHHHHHHHHHHHHHHHHHHHHHHTT-

CATH classification: 1.20.1270.60

B-factor: mean 59.77, std 15.46, range [23.37, 103.63]

Sequence (215 aa):
QNLGKVDRTADEIFDDHLNNFNRQQASANRLQKEFNNYIRCVRAAQAASKTLDSVCEIYEPQWSGYDALQAQTGASESLWADFAHKLGDQVLIPLNTYTGQFPEKKKVEKRNRKLIDYDGQRHSFQNLQANANKRKDDVKLTKGREQLEEARRTYEILNTELHDELPALYDSRILFLVTNLQTLFATEQVFHNETAKIYSELEAIVDKLATESQR

GO terms:
  GO:0032154 cleavage furrow (C, IDA)
  GO:0045202 synapse (C, IDA)
  GO:0005886 plasma membrane (C, IDA)
  GO:0005938 cell cortex (C, IDA)
  GO:0036059 nephrocyte diaphragm assembly (P, IGI)
  GO:0006887 exocytosis (P, TAS)
  GO:0042052 rhabdomere development (P, IMP)
  GO:0045313 rhabdomere membrane biogenesis (P, IMP)
  GO:0006937 regulation of muscle contraction (P, IMP)
  GO:0008104 intracellular protein localization (P, IMP)
  GO:0008289 lipid binding (F, IMP)
  GO:0060988 lipid tube assembly (P, IMP)